Protein AF-A0A7S4ICU6-F1 (afdb_monomer)

Nearest PDB structures (foldseek):
  3tht-assembly4_D  TM=8.434E-01  e=4.973E-15  Homo sapiens
  4qkd-assembly4_C  TM=8.508E-01  e=8.481E-12  Homo sapiens
  4qkb-assembly1_A  TM=7.848E-01  e=1.695E-11  Homo sapiens
  4qkd-assembly1_A  TM=7.825E-01  e=3.587E-11  Homo sapiens
  4qkf-assembly3_C  TM=7.633E-01  e=1.703E-10  Homo sapiens

Secondary structure (DSSP, 8-state):
---------PPP--------------------TT--EESSGGG-TTEEEETT-S-HHHHHHHHHHHTSTT----B-PBPTTSSB-SSEEEEEEEEEETTTTEEEE-SSPPPTHHHHHHHHHHHTT---S--SEEEEEEE-TT--EEEE---TTTEEEEEEEEEEES-EEEEEEESS-TT-EEEEEEPTT-EEEE-HHHHHTEEEEE-S-SEEEETTEEEE---EEEEEEEEE--GGG--

pLDDT: mean 86.99, std 20.39, range [31.25, 98.75]

Solvent-accessible surface area (backbone atoms only — not comparable to full-atom values): 13649 Å² total; per-residue (Å²): 133,82,90,80,92,85,89,79,83,89,79,84,84,80,80,82,80,79,74,81,81,75,77,81,75,77,78,78,76,73,60,71,84,83,70,62,76,39,65,35,42,98,78,37,54,41,23,33,36,28,64,62,70,36,53,74,65,57,44,53,49,51,54,48,52,63,68,27,89,91,40,84,56,75,39,58,49,56,34,61,88,61,61,64,42,93,46,32,32,38,52,16,27,34,25,76,39,53,58,81,70,45,69,47,79,30,97,34,67,69,58,74,78,54,51,62,56,51,50,53,38,40,56,66,70,78,45,95,71,79,59,50,26,38,40,36,41,45,37,52,58,43,46,58,44,73,74,40,58,74,58,68,67,46,32,48,71,48,46,35,40,39,31,32,75,34,49,49,61,38,39,36,28,34,66,93,41,77,83,50,64,45,79,42,78,45,51,44,26,17,34,36,35,23,22,64,50,38,38,75,42,25,26,42,23,26,72,63,44,48,53,48,79,53,97,93,36,80,43,72,42,50,55,26,36,36,44,35,39,26,30,63,46,53,77,92,75,49,131

Organism: NCBI:txid1487602

Foldseek 3Di:
DDDDDDDDDDDDDDDDDDDDDDPPDDDPLPQPPDWDWDACPLVNHQKIKTPLLDDPVLQVVVVCVCPPPVNPQWDQAAALVGDTAPKTKHKEQWDQHNNVRAIDGDPHHDDPSCVVSQVNCVSNVNDDDAFRMKMKIKDAQLHKFDFDARPPLWFDFKKKKAKHDAKAWKWWAFQVHRVDIRIDIGGHSMMMMGGDCSRPGTTIMGHRHQWDQDPNDTHGDGMMMMMITTHTNDPVRGD

Mean predicted aligned error: 8.98 Å

Radius of gyration: 26.19 Å; Cα contacts (8 Å, |Δi|>4): 448; chains: 1; bounding box: 52×52×114 Å

Sequence (239 aa):
KLLSFWMRRGAPRQARSRKPRAKLEGQEGSLLTGFEILRDYAGIPGLVYIKNFLSKEEHDTLLSILYGKQNDLWVNEEGRFGGTLQRRNQQYGWKYSYVSQDIEKANQEMPDWIHSFVVKLKELNVLDDLPQQMIVNEYTPGQGITPHIDKVHCFGKVITGINLGSAITIDFTLLQDRKNVVEVRVEPRSVYLMTGPARYEYLHSIFPRTSDTVNHRDIKRAKRVSITLRTVVPLSERE

Structure (mmCIF, N/CA/C/O backbone):
data_AF-A0A7S4ICU6-F1
#
_entry.id   AF-A0A7S4ICU6-F1
#
loop_
_atom_site.group_PDB
_atom_site.id
_atom_site.type_symbol
_atom_site.label_atom_id
_atom_site.label_alt_id
_atom_site.label_comp_id
_atom_site.label_asym_id
_atom_site.label_entity_id
_atom_site.label_seq_id
_atom_site.pdbx_PDB_ins_code
_atom_site.Cartn_x
_atom_site.Cartn_y
_atom_site.Cartn_z
_atom_site.occupancy
_atom_site.B_iso_or_equiv
_atom_site.auth_seq_id
_atom_site.auth_comp_id
_atom_site.auth_asym_id
_atom_site.auth_atom_id
_atom_site.pdbx_PDB_model_num
ATOM 1 N N . LYS A 1 1 ? -13.428 -30.482 89.078 1.00 38.16 1 LYS A N 1
ATOM 2 C CA . LYS A 1 1 ? -13.871 -29.121 88.692 1.00 38.16 1 LYS A CA 1
ATOM 3 C C . LYS A 1 1 ? -14.713 -29.238 87.417 1.00 38.16 1 LYS A C 1
ATOM 5 O O . LYS A 1 1 ? -14.131 -29.629 86.424 1.00 38.16 1 LYS A O 1
ATOM 10 N N . LEU A 1 2 ? -16.028 -28.966 87.527 1.00 35.00 2 LEU A N 1
ATOM 11 C CA . LEU A 1 2 ? -16.982 -28.399 86.534 1.00 35.00 2 LEU A CA 1
ATOM 12 C C . LEU A 1 2 ? -17.132 -29.106 85.156 1.00 35.00 2 LEU A C 1
ATOM 14 O O . LEU A 1 2 ? -16.150 -29.257 84.446 1.00 35.00 2 LEU A O 1
ATOM 18 N N . LEU A 1 3 ? -18.303 -29.705 84.842 1.00 32.03 3 LEU A N 1
ATOM 19 C CA . LEU A 1 3 ? -19.433 -29.162 84.021 1.00 32.03 3 LEU A CA 1
ATOM 20 C C . LEU A 1 3 ? -19.000 -28.734 82.593 1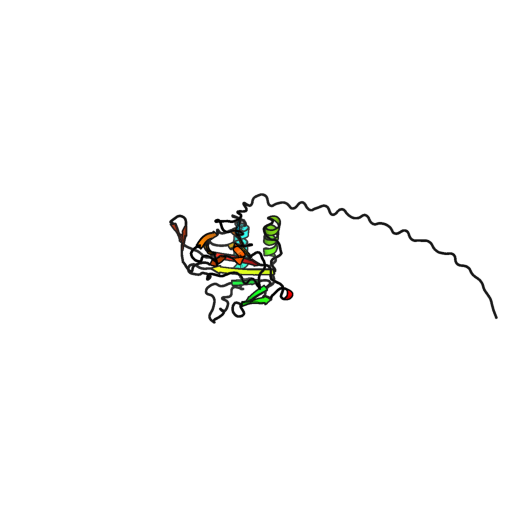.00 32.03 3 LEU A C 1
ATOM 22 O O . LEU A 1 3 ? -17.983 -28.078 82.461 1.00 32.03 3 LEU A O 1
ATOM 26 N N . SER A 1 4 ? -19.678 -28.965 81.460 1.00 33.56 4 SER A N 1
ATOM 27 C CA . SER A 1 4 ? -21.047 -29.372 81.078 1.00 33.56 4 SER A CA 1
ATOM 28 C C . SER A 1 4 ? -21.095 -29.454 79.527 1.00 33.56 4 SER A C 1
ATOM 30 O O . SER A 1 4 ? -20.405 -28.686 78.869 1.00 33.56 4 SER A O 1
ATOM 32 N N . PHE A 1 5 ? -21.791 -30.423 78.917 1.00 32.88 5 PHE A N 1
ATOM 33 C CA . PHE A 1 5 ? -23.065 -30.265 78.170 1.00 32.88 5 PHE A CA 1
ATOM 34 C C . PHE A 1 5 ? -23.068 -29.273 76.970 1.00 32.88 5 PHE A C 1
ATOM 36 O O . PHE A 1 5 ? -23.030 -28.070 77.194 1.00 32.88 5 PHE A O 1
ATOM 43 N N . TRP A 1 6 ? -23.212 -29.760 75.719 1.00 34.53 6 TRP A N 1
ATOM 44 C CA . TRP A 1 6 ? -24.322 -29.445 74.775 1.00 34.53 6 TRP A CA 1
ATOM 45 C C . TRP A 1 6 ? -24.092 -29.915 73.320 1.00 34.53 6 TR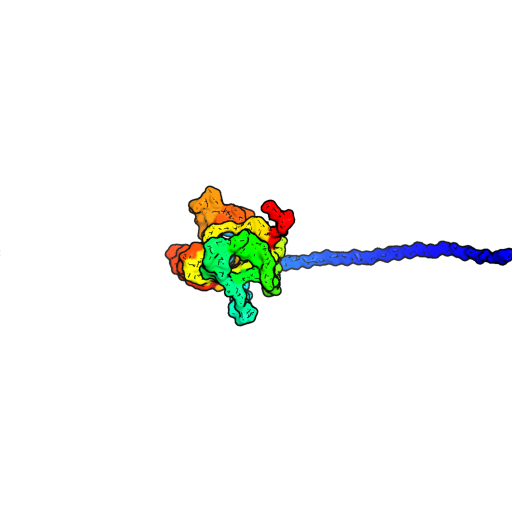P A C 1
ATOM 47 O O . TRP A 1 6 ? -23.033 -29.734 72.729 1.00 34.53 6 TRP A O 1
ATOM 57 N N . MET A 1 7 ? -25.170 -30.457 72.740 1.00 38.31 7 MET A N 1
ATOM 58 C CA . MET A 1 7 ? -25.392 -30.803 71.329 1.00 38.31 7 MET A CA 1
ATOM 59 C C . MET A 1 7 ? -25.355 -29.585 70.388 1.00 38.31 7 MET A C 1
ATOM 61 O O . MET A 1 7 ? -25.893 -28.543 70.751 1.00 38.31 7 MET A O 1
ATOM 65 N N . ARG A 1 8 ? -24.936 -29.767 69.122 1.00 39.03 8 ARG A N 1
ATOM 66 C CA . ARG A 1 8 ? -25.461 -29.041 67.933 1.00 39.03 8 ARG A CA 1
ATOM 67 C C . ARG A 1 8 ? -25.389 -29.976 66.714 1.00 39.03 8 ARG A C 1
ATOM 69 O O . ARG A 1 8 ? -24.307 -30.353 66.294 1.00 39.03 8 ARG A O 1
ATOM 76 N N . ARG A 1 9 ? -26.498 -30.604 66.303 1.00 38.16 9 ARG A N 1
ATOM 77 C CA . ARG A 1 9 ? -27.410 -30.172 65.217 1.00 38.16 9 ARG A CA 1
ATOM 78 C C . ARG A 1 9 ? -26.674 -29.664 63.969 1.00 38.16 9 ARG A C 1
ATOM 80 O O . ARG A 1 9 ? -26.193 -28.536 63.946 1.00 38.16 9 ARG A O 1
ATOM 87 N N . GLY A 1 10 ? -26.643 -30.513 62.939 1.00 35.75 10 GLY A N 1
ATOM 88 C CA . GLY A 1 10 ? -26.207 -30.172 61.588 1.00 35.75 10 GLY A CA 1
ATOM 89 C C . GLY A 1 10 ? -27.130 -29.135 60.945 1.00 35.75 10 GLY A C 1
ATOM 90 O O . GLY A 1 10 ? -28.353 -29.261 60.990 1.00 35.75 10 GLY A O 1
ATOM 91 N N . ALA A 1 11 ? -26.515 -28.100 60.379 1.00 39.41 11 ALA A N 1
ATOM 92 C CA . ALA A 1 11 ? -27.162 -27.031 59.630 1.00 39.41 11 ALA A CA 1
ATOM 93 C C . ALA A 1 11 ? -27.299 -27.401 58.130 1.00 39.41 11 ALA A C 1
ATOM 95 O O . ALA A 1 11 ? -26.594 -28.293 57.651 1.00 39.41 11 ALA A O 1
ATOM 96 N N . PRO A 1 12 ? -28.215 -26.757 57.381 1.00 39.97 12 PRO A N 1
ATOM 97 C CA . PRO A 1 12 ? -28.772 -27.284 56.137 1.00 39.97 12 PRO A CA 1
ATOM 98 C C . PRO A 1 12 ? -27.901 -27.037 54.896 1.00 39.97 12 PRO A C 1
ATOM 100 O O . PRO A 1 12 ? -27.220 -26.021 54.774 1.00 39.97 12 PRO A O 1
ATOM 103 N N . ARG A 1 13 ? -28.006 -27.956 53.924 1.00 40.81 13 ARG A N 1
ATOM 104 C CA . ARG A 1 13 ? -27.472 -27.816 52.559 1.00 40.81 13 ARG A CA 1
ATOM 105 C C . ARG A 1 13 ? -28.120 -26.612 51.863 1.00 40.81 13 ARG A C 1
ATOM 107 O O . ARG A 1 13 ? -29.314 -26.638 51.579 1.00 40.81 13 ARG A O 1
ATOM 114 N N . GLN A 1 14 ? -27.329 -25.590 51.538 1.00 40.34 14 GLN A N 1
ATOM 115 C CA . GLN A 1 14 ? -27.755 -24.522 50.634 1.00 40.34 14 GLN A CA 1
ATOM 116 C C . GLN A 1 14 ? -27.914 -25.068 49.209 1.00 40.34 14 GLN A C 1
ATOM 118 O O . GLN A 1 14 ? -26.983 -25.623 48.620 1.00 40.34 14 GLN A O 1
ATOM 123 N N . ALA A 1 15 ? -29.113 -24.893 48.657 1.00 38.84 15 ALA A N 1
ATOM 124 C CA . ALA A 1 15 ? -29.418 -25.131 47.257 1.00 38.84 15 ALA A CA 1
ATOM 125 C C . ALA A 1 15 ? -28.658 -24.118 46.383 1.00 38.84 15 ALA A C 1
ATOM 127 O O . ALA A 1 15 ? -28.826 -22.908 46.521 1.00 38.84 15 ALA A O 1
ATOM 128 N N . ARG A 1 16 ? -27.817 -24.612 45.467 1.00 38.22 16 ARG A N 1
ATOM 129 C CA . ARG A 1 16 ? -27.191 -23.789 44.424 1.00 38.22 16 ARG A CA 1
ATOM 130 C C . ARG A 1 16 ? -28.276 -23.314 43.457 1.00 38.22 16 ARG A C 1
ATOM 132 O O . ARG A 1 16 ? -28.825 -24.125 42.712 1.00 38.22 16 ARG A O 1
ATOM 139 N N . SER A 1 17 ? -28.565 -22.013 43.448 1.00 36.75 17 SER A N 1
ATOM 140 C CA . SER A 1 17 ? -29.421 -21.416 42.425 1.00 36.75 17 SER A CA 1
ATOM 141 C C . SER A 1 17 ? -28.702 -21.475 41.072 1.00 36.75 17 SER A C 1
ATOM 143 O O . SER A 1 17 ? -27.586 -20.981 40.895 1.00 36.75 17 SER A O 1
ATOM 145 N N . ARG A 1 18 ? -29.319 -22.155 40.103 1.00 40.12 18 ARG A N 1
ATOM 146 C CA . ARG A 1 18 ? -28.891 -22.116 38.704 1.00 40.12 18 ARG A CA 1
ATOM 147 C C . ARG A 1 18 ? -29.379 -20.793 38.122 1.00 40.12 18 ARG A C 1
ATOM 149 O O . ARG A 1 18 ? -30.574 -20.630 37.896 1.00 40.12 18 ARG A O 1
ATOM 156 N N . LYS A 1 19 ? -28.465 -19.844 37.904 1.00 37.94 19 LYS A N 1
ATOM 157 C CA . LYS A 1 19 ? -28.755 -18.649 37.099 1.00 37.94 19 LYS A CA 1
ATOM 158 C C . LYS A 1 19 ? -29.093 -19.081 35.661 1.00 37.94 19 LYS A C 1
ATOM 160 O O . LYS A 1 19 ? -28.436 -19.996 35.157 1.00 37.94 19 LYS A O 1
ATOM 165 N N . PRO A 1 20 ? -30.076 -18.457 34.988 1.00 32.81 20 PRO A N 1
ATOM 166 C CA . PRO A 1 20 ? -30.377 -18.774 33.600 1.00 32.81 20 PRO A CA 1
ATOM 167 C C . PRO A 1 20 ? -29.194 -18.378 32.716 1.00 32.81 20 PRO A C 1
ATOM 169 O O . PRO A 1 20 ? -28.660 -17.274 32.825 1.00 32.81 20 PRO A O 1
ATOM 172 N N . ARG A 1 21 ? -28.780 -19.297 31.843 1.00 33.19 21 ARG A N 1
ATOM 173 C CA . ARG A 1 21 ? -27.800 -19.050 30.787 1.00 33.19 21 ARG A CA 1
ATOM 174 C C . ARG A 1 21 ? -28.476 -18.140 29.760 1.00 33.19 21 ARG A C 1
ATOM 176 O O . ARG A 1 21 ? -29.378 -18.591 29.059 1.00 33.19 21 ARG A O 1
ATOM 183 N N . ALA A 1 22 ? -28.092 -16.866 29.733 1.00 34.12 22 ALA A N 1
ATOM 184 C CA . ALA A 1 22 ? -28.550 -15.929 28.717 1.00 34.12 22 ALA A CA 1
ATOM 185 C C . ALA A 1 22 ? -28.226 -16.506 27.330 1.00 34.12 22 ALA A C 1
ATOM 187 O O . ALA A 1 22 ? -27.094 -16.928 27.076 1.00 34.12 22 ALA A O 1
ATOM 188 N N . LYS A 1 23 ? -29.241 -16.581 26.464 1.00 31.25 23 LYS A N 1
ATOM 189 C CA . LYS A 1 23 ? -29.053 -16.839 25.038 1.00 31.25 23 LYS A CA 1
ATOM 190 C C . LYS A 1 23 ? -28.221 -15.681 24.489 1.00 31.25 23 LYS A C 1
ATOM 192 O O . LYS A 1 23 ? -28.654 -14.538 24.555 1.00 31.25 23 LYS A O 1
ATOM 197 N N . LEU A 1 24 ? -27.026 -15.987 23.993 1.00 33.44 24 LEU A N 1
ATOM 198 C CA . LEU A 1 24 ? -26.315 -15.109 23.074 1.00 33.44 24 LEU A CA 1
ATOM 199 C C . LEU A 1 24 ? -27.115 -15.143 21.772 1.00 33.44 24 LEU A C 1
ATOM 201 O O . LEU A 1 24 ? -27.004 -16.088 20.993 1.00 33.44 24 LEU A O 1
ATOM 205 N N . GLU A 1 25 ? -28.011 -14.174 21.618 1.00 31.30 25 GLU A N 1
ATOM 206 C CA . GLU A 1 25 ? -28.627 -13.868 20.335 1.00 31.30 25 GLU A CA 1
ATOM 207 C C . GLU A 1 25 ? -27.508 -13.426 19.393 1.00 31.30 25 GLU A C 1
ATOM 209 O O . GLU A 1 25 ? -26.731 -12.521 19.704 1.00 31.30 25 GLU A O 1
ATOM 214 N N . GLY A 1 26 ? -27.366 -14.153 18.285 1.00 31.73 26 GLY A N 1
ATOM 215 C CA . GLY A 1 26 ? -26.437 -13.796 17.229 1.00 31.73 26 GLY A CA 1
ATOM 216 C C . GLY A 1 26 ? -26.821 -12.428 16.691 1.00 31.73 26 GLY A C 1
ATOM 217 O O . GLY A 1 26 ? -27.945 -12.235 16.238 1.00 31.73 26 GLY A O 1
ATOM 218 N N . GLN A 1 27 ? -25.888 -11.482 16.750 1.00 34.12 27 GLN A N 1
ATOM 219 C CA . GLN A 1 27 ? -25.966 -10.307 15.901 1.00 34.12 27 GLN A CA 1
ATOM 220 C C . GLN A 1 27 ? -25.865 -10.810 14.461 1.00 34.12 27 GLN A C 1
ATOM 222 O O . GLN A 1 27 ? -24.814 -11.295 14.040 1.00 34.12 27 GLN A O 1
ATOM 227 N N . GLU A 1 28 ? -26.983 -10.765 13.739 1.00 36.84 28 GLU A N 1
ATOM 228 C CA . GLU A 1 28 ? -26.995 -10.900 12.290 1.00 36.84 28 GLU A CA 1
ATOM 229 C C . GLU A 1 28 ? -26.056 -9.829 11.734 1.00 36.84 28 GLU A C 1
ATOM 231 O O . GLU A 1 28 ? -26.328 -8.630 11.813 1.00 36.84 28 GLU A O 1
ATOM 236 N N . GLY A 1 29 ? -24.898 -10.268 11.238 1.00 34.81 29 GLY A N 1
ATOM 237 C CA . GLY A 1 29 ? -24.001 -9.415 10.485 1.00 34.81 29 GLY A CA 1
ATOM 238 C C . GLY A 1 29 ? -24.765 -8.915 9.271 1.00 34.81 29 GLY A C 1
ATOM 239 O O . GLY A 1 29 ? -25.085 -9.693 8.372 1.00 34.81 29 GLY A O 1
ATOM 240 N N . SER A 1 30 ? -25.083 -7.624 9.264 1.00 38.69 30 SER A N 1
ATOM 241 C CA . SER A 1 30 ? -25.525 -6.929 8.066 1.00 38.69 30 SER A CA 1
ATOM 242 C C . SER A 1 30 ? -24.399 -7.049 7.043 1.00 38.69 30 SER A C 1
ATOM 244 O O . SER A 1 30 ? -23.453 -6.265 7.065 1.00 38.69 30 SER A O 1
ATOM 246 N N . LEU A 1 31 ? -24.474 -8.046 6.158 1.00 50.44 31 LEU A N 1
ATOM 247 C CA . LEU A 1 31 ? -23.653 -8.077 4.955 1.00 50.44 31 LEU A CA 1
ATOM 248 C C . LEU A 1 31 ? -23.885 -6.739 4.262 1.00 50.44 31 LEU A C 1
ATOM 250 O O . LEU A 1 31 ? -25.023 -6.406 3.940 1.00 50.44 31 LEU A O 1
ATOM 254 N N . LEU A 1 32 ? -22.831 -5.949 4.079 1.00 59.91 32 LEU A N 1
ATOM 255 C CA . LEU A 1 32 ? -22.908 -4.705 3.325 1.00 59.91 32 LEU A CA 1
ATOM 256 C C . LEU A 1 32 ? -23.307 -5.042 1.883 1.00 59.91 32 LEU A C 1
ATOM 258 O O . LEU A 1 32 ? -22.469 -5.331 1.028 1.00 59.91 32 LEU A O 1
ATOM 262 N N . THR A 1 33 ? -24.611 -5.051 1.619 1.00 57.72 33 THR A N 1
ATOM 263 C CA . THR A 1 33 ? -25.185 -5.290 0.301 1.00 57.72 33 THR A CA 1
ATOM 264 C C . THR A 1 33 ? -24.876 -4.072 -0.562 1.00 57.72 33 THR A C 1
ATOM 266 O O . THR A 1 33 ? -25.418 -2.996 -0.319 1.00 57.72 33 THR A O 1
ATOM 269 N N . GLY A 1 34 ? -23.983 -4.205 -1.542 1.00 81.06 34 GLY A N 1
ATOM 270 C CA . GLY A 1 34 ? -23.703 -3.117 -2.489 1.00 81.06 34 GLY A CA 1
ATOM 271 C C . GLY A 1 34 ? -22.273 -3.036 -3.012 1.00 81.06 34 GLY A C 1
ATOM 272 O O . GLY A 1 34 ? -22.037 -2.318 -3.980 1.00 81.06 34 GLY A O 1
ATOM 273 N N . PHE A 1 35 ? -21.326 -3.773 -2.428 1.00 89.62 35 PHE A N 1
ATOM 274 C CA . PHE A 1 35 ? -19.961 -3.825 -2.949 1.00 89.62 35 PHE A CA 1
ATOM 275 C C . PHE A 1 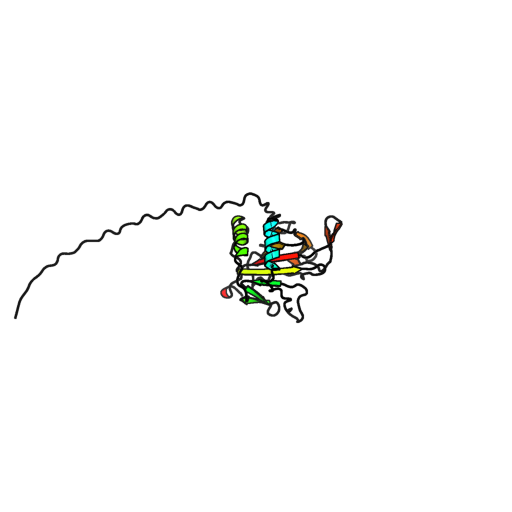35 ? -19.782 -4.970 -3.946 1.00 89.62 35 PHE A C 1
ATOM 277 O O . PHE A 1 35 ? -20.058 -6.131 -3.648 1.00 89.62 35 PHE A O 1
ATOM 284 N N . GLU A 1 36 ? -19.265 -4.640 -5.127 1.00 92.38 36 GLU A N 1
ATOM 285 C CA . GLU A 1 36 ? -18.772 -5.623 -6.087 1.00 92.38 36 GLU A CA 1
ATOM 286 C C . GLU A 1 36 ? -17.358 -6.057 -5.667 1.00 92.38 36 GLU A C 1
ATOM 288 O O . GLU A 1 36 ? -16.410 -5.270 -5.741 1.00 92.38 36 GLU A O 1
ATOM 293 N N . ILE A 1 37 ? -17.224 -7.303 -5.203 1.00 95.81 37 ILE A N 1
ATOM 294 C CA . ILE A 1 37 ? -15.939 -7.891 -4.804 1.00 95.81 37 ILE A CA 1
ATOM 295 C C . ILE A 1 37 ? -15.379 -8.695 -5.976 1.00 95.81 37 ILE A C 1
ATOM 297 O O . ILE A 1 37 ? -15.844 -9.797 -6.269 1.00 95.81 37 ILE A O 1
ATOM 301 N N . LEU A 1 38 ? -14.351 -8.158 -6.628 1.00 97.25 38 LEU A N 1
ATOM 302 C CA . LEU A 1 38 ? -13.668 -8.810 -7.740 1.00 97.25 38 LEU A CA 1
ATOM 303 C C . LEU A 1 38 ? -12.512 -9.650 -7.191 1.00 97.25 38 LEU A C 1
ATOM 305 O O . LEU A 1 38 ? -11.507 -9.104 -6.737 1.00 97.25 38 LEU A O 1
ATOM 309 N N . ARG A 1 39 ? -12.668 -10.975 -7.195 1.00 97.25 39 ARG A N 1
ATOM 310 C CA . ARG A 1 39 ? -11.627 -11.932 -6.784 1.00 97.25 39 ARG A CA 1
ATOM 311 C C . ARG A 1 39 ? -10.743 -12.307 -7.969 1.00 97.25 39 ARG A C 1
ATOM 313 O O . ARG A 1 39 ? -11.191 -12.226 -9.109 1.00 97.25 39 ARG A O 1
ATOM 320 N N . ASP A 1 40 ? -9.505 -12.688 -7.671 1.00 97.94 40 ASP A N 1
ATOM 321 C CA . ASP A 1 40 ? -8.451 -12.980 -8.650 1.00 97.94 40 ASP A CA 1
ATOM 322 C C . ASP A 1 40 ? -8.373 -11.910 -9.751 1.00 97.94 40 ASP A C 1
ATOM 324 O O . ASP A 1 40 ? -8.327 -12.181 -10.955 1.00 97.94 40 ASP A O 1
ATOM 328 N N . TYR A 1 41 ? -8.450 -10.650 -9.313 1.00 98.19 41 TYR A N 1
ATOM 329 C CA . TYR A 1 41 ? -8.604 -9.500 -10.187 1.00 98.19 41 TYR A CA 1
ATOM 330 C C . TYR A 1 41 ? -7.435 -9.404 -11.171 1.00 98.19 41 TYR A C 1
ATOM 332 O O . TYR A 1 41 ? -6.284 -9.655 -10.818 1.00 98.19 41 TYR A O 1
ATOM 340 N N . ALA A 1 42 ? -7.743 -9.054 -12.423 1.00 96.94 42 ALA A N 1
ATOM 341 C CA . ALA A 1 42 ? -6.792 -9.051 -13.538 1.00 96.94 42 ALA A CA 1
ATOM 342 C C . ALA A 1 42 ? -6.088 -10.407 -13.785 1.00 96.94 42 ALA A C 1
ATOM 344 O O . ALA A 1 42 ? -5.031 -10.447 -14.409 1.00 96.94 42 ALA A O 1
ATOM 345 N N . GLY A 1 43 ? -6.672 -11.518 -13.315 1.00 97.75 43 GLY A N 1
ATOM 346 C CA . GLY A 1 43 ? -6.104 -12.858 -13.465 1.00 97.75 43 GLY A CA 1
ATOM 347 C C . GLY A 1 43 ? -4.957 -13.162 -12.501 1.00 97.75 43 GLY A C 1
ATOM 348 O O . GLY A 1 43 ? -4.228 -14.123 -12.729 1.00 97.75 43 GLY A O 1
ATOM 349 N N . ILE A 1 44 ? -4.775 -12.360 -11.446 1.00 98.56 44 ILE A N 1
ATOM 350 C CA . ILE A 1 44 ? -3.741 -12.563 -10.426 1.00 98.56 44 ILE A CA 1
ATOM 351 C C . ILE A 1 44 ? -4.362 -13.323 -9.244 1.00 98.56 44 ILE A C 1
ATOM 353 O O . ILE A 1 44 ? -5.170 -12.736 -8.517 1.00 98.56 44 ILE A O 1
ATOM 357 N N . PRO A 1 45 ? -3.989 -14.593 -8.994 1.00 98.50 45 PRO A N 1
ATOM 358 C CA . PRO A 1 45 ? -4.573 -15.367 -7.905 1.00 98.50 45 PRO A CA 1
ATOM 359 C C . PRO A 1 45 ? -4.332 -14.728 -6.532 1.00 98.50 45 PRO A C 1
ATOM 361 O O . PRO A 1 45 ? -3.206 -14.365 -6.184 1.00 98.50 45 PRO A O 1
ATOM 364 N N . GLY A 1 46 ? -5.393 -14.600 -5.737 1.00 98.12 46 GLY A N 1
ATOM 365 C CA . GLY A 1 46 ? -5.352 -13.997 -4.404 1.00 98.12 46 GLY A CA 1
ATOM 366 C C . GLY A 1 46 ? -5.345 -12.463 -4.383 1.00 98.12 46 GLY A C 1
ATOM 367 O O . GLY A 1 46 ? -5.297 -11.880 -3.294 1.00 98.12 46 GLY A O 1
ATOM 368 N N . LEU A 1 47 ? -5.426 -11.796 -5.544 1.00 98.75 47 LEU A N 1
ATOM 369 C CA . LEU A 1 47 ? -5.669 -10.355 -5.621 1.00 98.75 47 LEU A CA 1
ATOM 370 C C . LEU A 1 47 ? -7.176 -10.084 -5.593 1.00 98.75 47 LEU A C 1
ATOM 372 O O . LEU A 1 47 ? -7.910 -10.474 -6.498 1.00 98.75 47 LEU A O 1
ATOM 376 N N . VAL A 1 48 ? -7.641 -9.378 -4.569 1.00 98.50 48 VAL A N 1
ATOM 377 C CA . VAL A 1 48 ? -9.032 -8.917 -4.469 1.00 98.50 48 VAL A CA 1
ATOM 378 C C . VAL A 1 48 ? -9.085 -7.424 -4.751 1.00 98.50 48 VAL A C 1
ATOM 380 O O . VAL A 1 48 ? -8.238 -6.672 -4.271 1.00 98.50 48 VAL A O 1
ATOM 383 N N . TYR A 1 49 ? -10.092 -6.980 -5.498 1.00 98.62 49 TYR A N 1
ATOM 384 C CA . TYR A 1 49 ? -10.328 -5.573 -5.795 1.00 98.62 49 TYR A CA 1
ATOM 385 C C . TYR A 1 49 ? -11.789 -5.196 -5.559 1.00 98.62 49 TYR A C 1
ATOM 387 O O . TYR A 1 49 ? -12.701 -5.891 -6.001 1.00 98.62 49 TYR A O 1
ATOM 395 N N . ILE A 1 50 ? -12.014 -4.077 -4.871 1.00 98.00 50 ILE A N 1
ATOM 396 C CA . ILE A 1 50 ? -13.350 -3.545 -4.592 1.00 98.00 50 ILE A CA 1
ATOM 397 C C . ILE A 1 50 ? -13.388 -2.091 -5.054 1.00 98.00 50 ILE A C 1
ATOM 399 O O . ILE A 1 50 ? -12.681 -1.219 -4.532 1.00 98.00 50 ILE A O 1
ATOM 403 N N . LYS A 1 51 ? -14.226 -1.827 -6.056 1.00 97.31 51 LYS A N 1
ATOM 404 C CA . LYS A 1 51 ? -14.453 -0.481 -6.594 1.00 97.31 51 LYS A CA 1
ATOM 405 C C . LYS A 1 51 ? -15.333 0.322 -5.643 1.00 97.31 51 LYS A C 1
ATOM 407 O O . LYS A 1 51 ? -16.220 -0.236 -5.008 1.00 97.31 51 LYS A O 1
ATOM 412 N N . ASN A 1 52 ? -15.126 1.640 -5.603 1.00 96.12 52 ASN A N 1
ATOM 413 C CA . ASN A 1 52 ? -15.956 2.574 -4.829 1.00 96.12 52 ASN A CA 1
ATOM 414 C C . ASN A 1 52 ? -16.178 2.139 -3.364 1.00 96.12 52 ASN A C 1
ATOM 416 O O . ASN A 1 52 ? -17.248 2.366 -2.812 1.00 96.12 52 ASN A O 1
ATOM 420 N N . PHE A 1 53 ? -15.168 1.512 -2.750 1.00 97.31 53 PHE A N 1
ATOM 421 C CA . PHE A 1 53 ? -15.150 1.127 -1.337 1.00 97.31 53 PHE A CA 1
ATOM 422 C C . PHE A 1 53 ? -15.438 2.312 -0.405 1.00 97.31 53 PHE A C 1
ATOM 424 O O . PHE A 1 53 ? -16.118 2.166 0.614 1.00 97.31 53 PHE A O 1
ATOM 431 N N . LEU A 1 54 ? -14.926 3.485 -0.783 1.00 97.38 54 LEU A N 1
ATOM 432 C CA . LEU A 1 54 ? -15.205 4.748 -0.119 1.00 97.38 54 LEU A CA 1
ATOM 433 C C . LEU A 1 54 ? -16.288 5.533 -0.862 1.00 97.38 54 LEU A C 1
ATOM 435 O O . LEU A 1 54 ? -16.263 5.654 -2.095 1.00 97.38 54 LEU A O 1
ATOM 439 N N . SER A 1 55 ? -17.172 6.173 -0.101 1.00 96.62 55 SER A N 1
ATOM 440 C CA . SER A 1 55 ? -17.955 7.294 -0.616 1.00 96.62 55 SER A CA 1
ATOM 441 C C . SER A 1 55 ? -17.025 8.457 -0.996 1.00 96.62 55 SER A C 1
ATOM 443 O O . SER A 1 55 ? -15.836 8.489 -0.653 1.00 96.62 55 SER A O 1
ATOM 445 N N . LYS A 1 56 ? -17.547 9.436 -1.744 1.00 97.56 56 LYS A N 1
ATOM 446 C CA . LYS A 1 56 ? -16.768 10.641 -2.064 1.00 97.56 56 LYS A CA 1
ATOM 447 C C . LYS A 1 56 ? -16.436 11.429 -0.786 1.00 97.56 56 LYS A C 1
ATOM 449 O O . LYS A 1 56 ? -15.322 11.916 -0.633 1.00 97.56 56 LYS A O 1
ATOM 454 N N . GLU A 1 57 ? -17.385 11.506 0.134 1.00 97.94 57 GLU A N 1
ATOM 455 C CA . GLU A 1 57 ? -17.285 12.216 1.408 1.00 97.94 57 GLU A CA 1
ATOM 456 C C . GLU A 1 57 ? -16.273 11.543 2.340 1.00 97.94 57 GLU A C 1
ATOM 458 O O . GLU A 1 57 ? -15.428 12.231 2.910 1.00 97.94 57 GLU A O 1
ATOM 463 N N . GLU A 1 58 ? -16.302 10.208 2.453 1.00 97.62 58 GLU A N 1
ATOM 464 C CA . GLU A 1 58 ? -15.302 9.439 3.210 1.00 97.62 58 GLU A CA 1
ATOM 465 C C . GLU A 1 58 ? -13.892 9.702 2.658 1.00 97.62 58 GLU A C 1
ATOM 467 O O . GLU A 1 58 ? -12.971 10.025 3.406 1.00 97.62 58 GLU A O 1
ATOM 472 N N . HIS A 1 59 ? -13.734 9.635 1.334 1.00 98.19 59 HIS A N 1
ATOM 473 C CA . HIS A 1 59 ? -12.467 9.901 0.655 1.00 98.19 59 HIS A CA 1
ATOM 474 C C . HIS A 1 59 ? -11.923 11.311 0.922 1.00 98.19 59 HIS A C 1
ATOM 476 O O . HIS A 1 59 ? -10.753 11.467 1.283 1.00 98.19 59 HIS A O 1
ATOM 482 N N . ASP A 1 60 ? -12.761 12.336 0.767 1.00 97.81 60 ASP A N 1
ATOM 483 C CA . ASP A 1 60 ? -12.347 13.731 0.944 1.00 97.81 60 ASP A CA 1
ATOM 484 C C . ASP A 1 60 ? -12.068 14.049 2.420 1.00 97.81 60 ASP A C 1
ATOM 486 O O . ASP A 1 60 ? -11.142 14.804 2.737 1.00 97.81 60 ASP A O 1
ATOM 490 N N . THR A 1 61 ? -12.808 13.414 3.334 1.00 97.25 61 THR A N 1
ATOM 491 C CA . THR A 1 61 ? -12.576 13.512 4.781 1.00 97.25 61 THR A CA 1
ATOM 492 C C . THR A 1 61 ? -11.227 12.908 5.156 1.00 97.25 61 THR A C 1
ATOM 494 O O . THR A 1 61 ? -10.455 13.545 5.869 1.00 97.25 61 THR A O 1
ATOM 497 N N . LEU A 1 62 ? -10.889 11.726 4.627 1.00 97.25 62 LEU A N 1
ATOM 498 C CA . LEU A 1 62 ? -9.594 11.090 4.886 1.00 97.25 62 LEU A CA 1
ATOM 499 C C . LEU A 1 62 ? -8.429 11.941 4.384 1.00 97.25 62 LEU A C 1
ATOM 501 O O . LEU A 1 62 ? -7.462 12.144 5.114 1.00 97.25 62 LEU A O 1
ATOM 505 N N . LEU A 1 63 ? -8.528 12.493 3.171 1.00 97.50 63 LEU A N 1
ATOM 506 C CA . LEU A 1 63 ? -7.517 13.427 2.670 1.00 97.50 63 LEU A CA 1
ATOM 507 C C . LEU A 1 63 ? -7.397 14.662 3.573 1.00 97.50 63 LEU A C 1
ATOM 509 O O . LEU A 1 63 ? -6.284 15.081 3.889 1.00 97.50 63 LEU A O 1
ATOM 513 N N . SER A 1 64 ? -8.521 15.212 4.034 1.00 96.69 64 SER A N 1
ATOM 514 C CA . SER A 1 64 ? -8.530 16.373 4.933 1.00 96.69 64 SER A CA 1
ATOM 515 C C . SER A 1 64 ? -7.897 16.068 6.293 1.00 96.69 64 SER A C 1
ATOM 517 O O . SER A 1 64 ? -7.183 16.910 6.828 1.00 96.69 64 SER A O 1
ATOM 519 N N . ILE A 1 65 ? -8.103 14.865 6.838 1.00 95.50 65 ILE A N 1
ATOM 520 C CA . ILE A 1 65 ? -7.446 14.406 8.071 1.00 95.50 65 ILE A CA 1
ATOM 521 C C . ILE A 1 65 ? -5.935 14.274 7.845 1.00 95.50 65 ILE A C 1
ATOM 523 O O . ILE A 1 65 ? -5.146 14.809 8.622 1.00 95.50 65 ILE A O 1
ATOM 527 N N . LEU A 1 66 ? -5.526 13.609 6.761 1.00 96.25 66 LEU A N 1
ATOM 528 C CA . LEU A 1 66 ? -4.118 13.318 6.479 1.00 96.25 66 LEU A CA 1
ATOM 529 C C . LEU A 1 66 ? -3.281 14.574 6.196 1.00 96.25 66 LEU A C 1
ATOM 531 O O . LEU A 1 66 ? -2.094 14.597 6.526 1.00 96.25 66 LEU A O 1
ATOM 535 N N . TYR A 1 67 ? -3.888 15.605 5.602 1.00 95.69 67 TYR A N 1
ATOM 536 C CA . TYR A 1 67 ? -3.251 16.896 5.308 1.00 95.69 67 TYR A CA 1
ATOM 537 C C . TYR A 1 67 ? -3.628 18.020 6.277 1.00 95.69 67 TYR A C 1
ATOM 539 O O . TYR A 1 67 ? -3.208 19.163 6.078 1.00 95.69 67 TYR A O 1
ATOM 547 N N . GLY A 1 68 ? -4.427 17.727 7.302 1.00 92.19 68 GLY A N 1
ATOM 548 C CA . GLY A 1 68 ? -4.817 18.706 8.307 1.00 92.19 68 GLY A CA 1
ATOM 549 C C . GLY A 1 68 ? -3.595 19.253 9.043 1.00 92.19 68 GLY A C 1
ATOM 550 O O . GLY A 1 68 ? -2.623 18.537 9.269 1.00 92.19 68 GLY A O 1
ATOM 551 N N . LYS A 1 69 ? -3.646 20.524 9.457 1.00 80.12 69 LYS A N 1
ATOM 552 C CA . LYS A 1 69 ? -2.538 21.189 10.173 1.00 80.12 69 LYS A CA 1
ATOM 553 C C . LYS A 1 69 ? -2.139 20.473 11.468 1.00 80.12 69 LYS A C 1
ATOM 555 O O . LYS A 1 69 ? -1.003 20.576 11.904 1.00 80.12 69 LYS A O 1
ATOM 560 N N . GLN A 1 70 ? -3.078 19.755 12.072 1.00 79.88 70 GLN A N 1
ATOM 561 C CA . GLN A 1 70 ? -2.883 18.938 13.264 1.00 79.88 70 GLN A CA 1
ATOM 562 C C . GLN A 1 70 ? -2.183 17.593 12.991 1.00 79.88 70 GLN A C 1
ATOM 564 O O . GLN A 1 70 ? -1.876 16.879 13.939 1.00 79.88 70 GLN A O 1
ATOM 569 N N . ASN A 1 71 ? -1.948 17.236 11.723 1.00 82.94 71 ASN A N 1
ATOM 570 C CA . ASN A 1 71 ? -1.348 15.972 11.292 1.00 82.94 71 ASN A CA 1
ATOM 571 C C . ASN A 1 71 ? -0.114 16.207 10.399 1.00 82.94 71 ASN A C 1
ATOM 573 O O . ASN A 1 71 ? -0.007 15.665 9.296 1.00 82.94 71 ASN A O 1
ATOM 577 N N . ASP A 1 72 ? 0.833 17.025 10.868 1.00 85.88 72 ASP A N 1
ATOM 578 C CA . ASP A 1 72 ? 2.111 17.249 10.178 1.00 85.88 72 ASP A CA 1
ATOM 579 C C . ASP A 1 72 ? 3.114 16.118 10.460 1.00 85.88 72 ASP A C 1
ATOM 581 O O . ASP A 1 72 ? 4.137 16.287 11.119 1.00 85.88 72 ASP A O 1
ATOM 585 N N . LEU A 1 73 ? 2.756 14.911 10.016 1.00 93.50 73 LEU A N 1
ATOM 586 C CA . LEU A 1 73 ? 3.516 13.679 10.258 1.00 93.50 73 LEU A CA 1
ATOM 587 C C . LEU A 1 73 ? 4.227 13.152 9.010 1.00 93.50 73 LEU A C 1
ATOM 589 O O . LEU A 1 73 ? 4.719 12.026 9.006 1.00 93.50 73 LEU A O 1
ATOM 593 N N . TRP A 1 74 ? 4.223 13.916 7.919 1.00 95.56 74 TRP A N 1
ATOM 594 C CA . TRP A 1 74 ? 4.793 13.470 6.654 1.00 95.56 74 TRP A CA 1
ATOM 595 C C . TRP A 1 74 ? 6.321 13.485 6.699 1.00 95.56 74 TRP A C 1
ATOM 597 O O . TRP A 1 74 ? 6.927 14.548 6.803 1.00 95.56 74 TRP A O 1
ATOM 607 N N . VAL A 1 75 ? 6.938 12.318 6.519 1.00 94.06 75 VAL A N 1
ATOM 608 C CA . VAL A 1 75 ? 8.397 12.161 6.562 1.00 94.06 75 VAL A CA 1
ATOM 609 C C . VAL A 1 75 ? 8.915 11.510 5.281 1.00 94.06 75 VAL A C 1
ATOM 611 O O . VAL A 1 75 ? 8.342 10.542 4.775 1.00 94.06 75 VAL A O 1
ATOM 614 N N . ASN A 1 76 ? 10.023 12.029 4.751 1.00 92.88 76 ASN A N 1
ATOM 615 C CA . ASN A 1 76 ? 10.844 11.336 3.760 1.00 92.88 76 ASN A CA 1
ATOM 616 C C . ASN A 1 76 ? 11.845 10.441 4.500 1.00 92.88 76 ASN A C 1
ATOM 618 O O . ASN A 1 76 ? 12.889 10.911 4.941 1.00 92.88 76 ASN A O 1
ATOM 622 N N . GLU A 1 77 ? 11.494 9.167 4.666 1.00 90.94 77 GLU A N 1
ATOM 623 C CA . GLU A 1 77 ? 12.301 8.195 5.416 1.00 90.94 77 GLU A CA 1
ATOM 624 C C . GLU A 1 77 ? 13.693 7.991 4.806 1.00 90.94 77 GLU A C 1
ATOM 626 O O . GLU A 1 77 ? 13.877 8.105 3.591 1.00 90.94 77 GLU A O 1
ATOM 631 N N . GLU A 1 78 ? 14.662 7.630 5.642 1.00 89.19 78 GLU A N 1
ATOM 632 C CA . GLU A 1 78 ? 16.000 7.249 5.194 1.00 89.19 78 GLU A CA 1
ATOM 633 C C . GLU A 1 78 ? 15.991 5.856 4.545 1.00 89.19 78 GLU A C 1
ATOM 635 O O . GLU A 1 78 ? 15.371 4.915 5.039 1.00 89.19 78 GLU A O 1
ATOM 640 N N . GLY A 1 79 ? 16.671 5.711 3.410 1.00 83.44 79 GLY A N 1
ATOM 641 C CA . GLY A 1 79 ? 16.819 4.447 2.700 1.00 83.44 79 GLY A CA 1
ATOM 642 C C . GLY A 1 79 ? 17.917 3.555 3.285 1.00 83.44 79 GLY A C 1
ATOM 643 O O . GLY A 1 79 ? 18.866 4.020 3.905 1.00 83.44 79 GLY A O 1
ATOM 644 N N . ARG A 1 80 ? 17.841 2.248 3.000 1.00 84.25 80 ARG A N 1
ATOM 645 C CA . ARG A 1 80 ? 18.812 1.237 3.468 1.00 84.25 80 ARG A CA 1
ATOM 646 C C . ARG A 1 80 ? 20.280 1.590 3.205 1.00 84.25 80 ARG A C 1
ATOM 648 O O . ARG A 1 80 ? 21.140 1.249 4.007 1.00 84.25 80 ARG A O 1
ATOM 655 N N . PHE A 1 81 ? 20.564 2.205 2.061 1.00 81.50 81 PHE A N 1
ATOM 656 C CA . PHE A 1 81 ? 21.922 2.514 1.606 1.00 81.50 81 PHE A CA 1
ATOM 657 C C . PHE A 1 81 ? 22.263 4.006 1.757 1.00 81.50 81 PHE A C 1
ATOM 659 O O . PHE A 1 81 ? 23.124 4.515 1.043 1.00 81.50 81 PHE A O 1
ATOM 666 N N . GLY A 1 82 ? 21.572 4.703 2.665 1.00 73.50 82 GLY A N 1
ATOM 667 C CA . GLY A 1 82 ? 21.642 6.153 2.813 1.00 73.50 82 GLY A CA 1
ATOM 668 C C . GLY A 1 82 ? 20.766 6.903 1.803 1.00 73.50 82 GLY A C 1
ATOM 669 O O . GLY A 1 82 ? 20.244 6.335 0.839 1.00 73.50 82 GLY A O 1
ATOM 670 N N . GLY A 1 83 ? 20.594 8.204 2.048 1.00 81.25 83 GLY A N 1
ATOM 671 C CA . GLY A 1 83 ? 19.701 9.076 1.279 1.00 81.25 83 GLY A CA 1
ATOM 672 C C . GLY A 1 83 ? 18.231 8.943 1.689 1.00 81.25 83 GLY A C 1
ATOM 673 O O . GLY A 1 83 ? 17.858 8.047 2.439 1.00 81.25 83 GLY A O 1
ATOM 674 N N . THR A 1 84 ? 17.379 9.846 1.209 1.00 81.62 84 THR A N 1
ATOM 675 C CA . THR A 1 84 ? 15.948 9.853 1.540 1.00 81.62 84 THR A CA 1
ATOM 676 C C . THR A 1 84 ? 15.106 9.225 0.437 1.00 81.62 84 THR A C 1
ATOM 678 O O . THR A 1 84 ? 15.393 9.339 -0.760 1.00 81.62 84 THR A O 1
ATOM 681 N N . LEU A 1 85 ? 14.026 8.555 0.833 1.00 85.06 85 LEU A N 1
ATOM 682 C CA . LEU A 1 85 ? 13.006 8.113 -0.105 1.00 85.06 85 LEU A CA 1
ATOM 683 C C . LEU A 1 85 ? 12.400 9.331 -0.809 1.00 85.06 85 LEU A C 1
ATOM 685 O O . LEU A 1 85 ? 12.050 10.326 -0.178 1.00 85.06 85 LEU A O 1
ATOM 689 N N . GLN A 1 86 ? 12.217 9.220 -2.125 1.00 87.81 86 GLN A N 1
ATOM 690 C CA . GLN A 1 86 ? 11.590 10.273 -2.932 1.00 87.81 86 GLN A CA 1
ATOM 691 C C . GLN A 1 86 ? 10.151 10.550 -2.477 1.00 87.81 86 GLN A C 1
ATOM 693 O O . GLN A 1 86 ? 9.720 11.696 -2.372 1.00 87.81 86 GLN A O 1
ATOM 698 N N . ARG A 1 87 ? 9.414 9.480 -2.170 1.00 92.38 87 ARG A N 1
ATOM 699 C CA . ARG A 1 87 ? 8.077 9.557 -1.582 1.00 92.38 87 ARG A CA 1
ATOM 700 C C . ARG A 1 87 ? 8.167 9.821 -0.083 1.00 92.38 87 ARG A C 1
ATOM 702 O O . ARG A 1 87 ? 9.078 9.324 0.581 1.00 92.38 87 ARG A O 1
ATOM 709 N N . ARG A 1 88 ? 7.162 10.507 0.448 1.00 95.75 88 ARG A N 1
ATOM 710 C CA . ARG A 1 88 ? 6.978 10.691 1.890 1.00 95.75 88 ARG A CA 1
ATOM 711 C C . ARG A 1 88 ? 5.869 9.792 2.418 1.00 95.75 88 ARG A C 1
ATOM 713 O O . ARG A 1 88 ? 4.970 9.399 1.666 1.00 95.75 88 ARG A O 1
ATOM 720 N N . ASN A 1 89 ? 5.938 9.454 3.699 1.00 97.06 89 ASN A N 1
ATOM 721 C CA . ASN A 1 89 ? 4.946 8.609 4.345 1.00 97.06 89 ASN A CA 1
ATOM 722 C C . ASN A 1 89 ? 4.611 9.053 5.777 1.00 97.06 89 ASN A C 1
ATOM 724 O O . ASN A 1 89 ? 5.268 9.928 6.335 1.00 97.06 89 ASN A O 1
ATOM 728 N N . GLN A 1 90 ? 3.546 8.464 6.318 1.00 97.38 90 GLN A N 1
ATOM 729 C CA . GLN A 1 90 ? 3.159 8.495 7.730 1.00 97.38 90 GLN A CA 1
ATOM 730 C C . GLN A 1 90 ? 3.012 7.042 8.198 1.00 97.38 90 GLN A C 1
ATOM 732 O O . GLN A 1 90 ? 2.488 6.218 7.443 1.00 97.38 90 GLN A O 1
ATOM 737 N N . GLN A 1 91 ? 3.442 6.710 9.416 1.00 97.62 91 GLN A N 1
ATOM 738 C CA . GLN A 1 91 ? 3.366 5.346 9.960 1.00 97.62 91 GLN A CA 1
ATOM 739 C C . GLN A 1 91 ? 2.675 5.343 11.331 1.00 97.62 91 GLN A C 1
ATOM 741 O O . GLN A 1 91 ? 2.978 6.188 12.171 1.00 97.62 91 GLN A O 1
ATOM 746 N N . TYR A 1 92 ? 1.770 4.387 11.551 1.00 97.81 92 TYR A N 1
ATOM 747 C CA . TYR A 1 92 ? 0.938 4.267 12.751 1.00 97.81 92 TYR A CA 1
ATOM 748 C C . TYR A 1 92 ? 0.877 2.814 13.249 1.00 97.81 92 TYR A C 1
ATOM 750 O O . TYR A 1 92 ? 0.902 1.870 12.450 1.00 97.81 92 TYR A O 1
ATOM 758 N N . GLY A 1 93 ? 0.760 2.645 14.567 1.00 97.38 93 GLY A N 1
ATOM 759 C CA . GLY A 1 93 ? 0.842 1.374 15.282 1.00 97.38 93 GLY A CA 1
ATOM 760 C C . GLY A 1 93 ? 2.279 0.855 15.311 1.00 97.38 93 GLY A C 1
ATOM 761 O O . GLY A 1 93 ? 3.089 1.243 16.153 1.00 97.38 93 GLY A O 1
ATOM 762 N N . TRP A 1 94 ? 2.627 0.003 14.352 1.00 96.81 94 TRP A N 1
ATOM 763 C CA . TRP A 1 94 ? 4.022 -0.357 14.083 1.00 96.81 94 TRP A CA 1
ATOM 764 C C . TRP A 1 94 ? 4.599 0.511 12.960 1.00 96.81 94 TRP A C 1
ATOM 766 O O . TRP A 1 94 ? 3.884 0.947 12.062 1.00 96.81 94 TRP A O 1
ATOM 776 N N . LYS A 1 95 ? 5.905 0.762 12.973 1.00 95.31 95 LYS A N 1
ATOM 777 C CA . LYS A 1 95 ? 6.613 1.373 11.842 1.00 95.31 95 LYS A CA 1
ATOM 778 C C . LYS A 1 95 ? 7.583 0.376 11.240 1.00 95.31 95 LYS A C 1
ATOM 780 O O . LYS A 1 95 ? 8.163 -0.439 11.948 1.00 95.31 95 LYS A O 1
ATOM 785 N N . TYR A 1 96 ? 7.749 0.455 9.930 1.00 95.62 96 TYR A N 1
ATOM 786 C CA . TYR A 1 96 ? 8.783 -0.246 9.192 1.00 95.62 96 TYR A CA 1
ATOM 787 C C . TYR A 1 96 ? 10.000 0.661 9.044 1.00 95.62 96 TYR A C 1
ATOM 789 O O . TYR A 1 96 ? 9.903 1.745 8.461 1.00 95.62 96 TYR A O 1
ATOM 797 N N . SER A 1 97 ? 11.142 0.200 9.542 1.00 94.06 97 SER A N 1
ATOM 798 C CA . SER A 1 97 ? 12.430 0.843 9.330 1.00 94.06 97 SER A CA 1
ATOM 799 C C . SER A 1 97 ? 13.032 0.352 8.020 1.00 94.06 97 SER A C 1
ATOM 801 O O . SER A 1 97 ? 13.322 -0.830 7.826 1.00 94.06 97 SER A O 1
ATOM 803 N N . TYR A 1 98 ? 13.246 1.280 7.094 1.00 91.19 98 TYR A N 1
ATOM 804 C CA . TYR A 1 98 ? 13.865 0.984 5.803 1.00 91.19 98 TYR A CA 1
ATOM 805 C C . TYR A 1 98 ? 15.364 0.685 5.929 1.00 91.19 98 TYR A C 1
ATOM 807 O O . TYR A 1 98 ? 15.910 -0.006 5.067 1.00 91.19 98 TYR A O 1
ATOM 815 N N . VAL A 1 99 ? 15.998 1.163 7.006 1.00 90.62 99 VAL A N 1
ATOM 816 C CA . VAL A 1 99 ? 17.411 0.931 7.319 1.00 90.62 99 VAL A CA 1
ATOM 817 C C . VAL A 1 99 ? 17.622 -0.486 7.847 1.00 90.62 99 VAL A C 1
ATOM 819 O O . VAL A 1 99 ? 18.364 -1.254 7.236 1.00 90.62 99 VAL A O 1
ATOM 822 N N . SER A 1 100 ? 16.927 -0.870 8.926 1.00 92.56 100 SER A N 1
ATOM 823 C CA . SER A 1 100 ? 17.051 -2.224 9.494 1.00 92.56 100 SER A CA 1
ATOM 824 C C . SER A 1 100 ? 16.296 -3.285 8.692 1.00 92.56 100 SER A C 1
ATOM 826 O O . SER A 1 100 ? 16.579 -4.471 8.824 1.00 92.56 100 SER A O 1
ATOM 828 N N . GLN A 1 101 ? 15.359 -2.866 7.836 1.00 93.06 101 GLN A N 1
ATOM 829 C CA . GLN A 1 101 ? 14.421 -3.741 7.131 1.00 93.06 101 GLN A CA 1
ATOM 830 C C . GLN A 1 101 ? 13.563 -4.602 8.064 1.00 93.06 101 GLN A C 1
ATOM 832 O O . GLN A 1 101 ? 13.175 -5.720 7.707 1.00 93.06 101 GLN A O 1
ATOM 837 N N . ASP A 1 102 ? 13.247 -4.055 9.233 1.00 94.44 102 ASP A N 1
ATOM 838 C CA . ASP A 1 102 ? 12.381 -4.666 10.231 1.00 94.44 102 ASP A CA 1
ATOM 839 C C . ASP A 1 102 ? 11.376 -3.640 10.771 1.00 94.44 102 ASP A C 1
ATOM 841 O O . ASP A 1 102 ? 11.367 -2.473 10.371 1.00 94.44 102 ASP A O 1
ATOM 845 N N . ILE A 1 103 ? 10.497 -4.081 11.660 1.00 94.94 103 ILE A N 1
ATOM 846 C CA . ILE A 1 103 ? 9.509 -3.253 12.323 1.00 94.94 103 ILE A CA 1
ATOM 847 C C . ILE A 1 103 ? 9.890 -2.952 13.767 1.00 94.94 103 ILE A C 1
ATOM 849 O O . ILE A 1 103 ? 10.548 -3.723 14.459 1.00 94.94 103 ILE A O 1
ATOM 853 N N . GLU A 1 104 ? 9.379 -1.832 14.238 1.00 94.31 104 GLU A N 1
ATOM 854 C CA . GLU A 1 104 ? 9.497 -1.352 15.607 1.00 94.31 104 GLU A CA 1
ATOM 855 C C . GLU A 1 104 ? 8.215 -0.581 15.953 1.00 94.31 104 GLU A C 1
ATOM 857 O O . GLU A 1 104 ? 7.361 -0.354 15.089 1.00 94.31 104 GLU A O 1
ATOM 862 N N . LYS A 1 105 ? 8.029 -0.192 17.216 1.00 94.00 105 LYS A N 1
ATOM 863 C CA . LYS A 1 105 ? 6.848 0.599 17.584 1.00 94.00 105 LYS A CA 1
ATOM 864 C C . LYS A 1 105 ? 6.896 1.959 16.889 1.00 94.00 105 LYS A C 1
ATOM 866 O O . LYS A 1 105 ? 7.931 2.630 16.902 1.00 94.00 105 LYS A O 1
ATOM 871 N N . ALA A 1 106 ? 5.787 2.354 16.267 1.00 92.62 106 ALA A N 1
ATOM 872 C CA . ALA A 1 106 ? 5.652 3.710 15.765 1.00 92.62 106 ALA A CA 1
ATOM 873 C C . ALA A 1 106 ? 5.490 4.677 16.943 1.00 92.62 106 ALA A C 1
ATOM 875 O O . ALA A 1 106 ? 5.062 4.295 18.030 1.00 92.62 106 ALA A O 1
ATOM 876 N N . ASN A 1 107 ? 5.790 5.951 16.701 1.00 92.06 107 ASN A N 1
ATOM 877 C CA . ASN A 1 107 ? 5.500 7.006 17.673 1.00 92.06 107 ASN A CA 1
ATOM 878 C C . ASN A 1 107 ? 3.998 7.305 17.768 1.00 92.06 107 ASN A C 1
ATOM 880 O O . ASN A 1 107 ? 3.573 7.965 18.708 1.00 92.06 107 ASN A O 1
ATOM 884 N N . GLN A 1 108 ? 3.221 6.862 16.777 1.00 95.50 108 GLN A N 1
ATOM 885 C CA . GLN A 1 108 ? 1.798 7.131 16.669 1.00 95.50 108 GLN A CA 1
ATOM 886 C C . GLN A 1 108 ? 1.005 5.843 16.753 1.00 95.50 108 GLN A C 1
ATOM 888 O O . GLN A 1 108 ? 1.329 4.873 16.073 1.00 95.50 108 GLN A O 1
ATOM 893 N N . GLU A 1 109 ? -0.056 5.860 17.547 1.00 95.94 109 GLU A N 1
ATOM 894 C CA . GLU A 1 109 ? -1.014 4.762 17.638 1.00 95.94 109 GLU A CA 1
ATOM 895 C C . GLU A 1 109 ? -1.896 4.682 16.386 1.00 95.94 109 GLU A C 1
ATOM 897 O O . GLU A 1 109 ? -1.977 5.623 15.593 1.00 95.94 109 GLU A O 1
ATOM 902 N N . MET A 1 110 ? -2.576 3.550 16.200 1.00 95.75 110 MET A N 1
ATOM 903 C CA . MET A 1 110 ? -3.580 3.417 15.142 1.00 95.75 110 MET A CA 1
ATOM 904 C C . MET A 1 110 ? -4.704 4.443 15.364 1.00 95.75 110 MET A C 1
ATOM 906 O O . MET A 1 110 ? -5.303 4.448 16.438 1.00 95.75 110 MET A O 1
ATOM 910 N N . PRO A 1 111 ? -5.014 5.311 14.387 1.00 94.81 111 PRO A N 1
ATOM 911 C CA . PRO A 1 111 ? -5.981 6.375 14.609 1.00 94.81 111 PRO A CA 1
ATOM 912 C C . PRO A 1 111 ? -7.422 5.863 14.528 1.00 94.81 111 PRO A C 1
ATOM 914 O O . PRO A 1 111 ? -7.764 5.124 13.609 1.00 94.81 111 PRO A O 1
ATOM 917 N N . ASP A 1 112 ? -8.297 6.330 15.420 1.00 94.19 112 ASP A N 1
ATOM 918 C CA . ASP A 1 112 ? -9.674 5.825 15.567 1.00 94.19 112 ASP A CA 1
ATOM 919 C C . ASP A 1 112 ? -10.493 5.812 14.269 1.00 94.19 112 ASP A C 1
ATOM 921 O O . ASP A 1 112 ? -11.291 4.903 14.034 1.00 94.19 112 ASP A O 1
ATOM 925 N N . TRP A 1 113 ? -10.280 6.788 13.379 1.00 94.25 113 TRP A N 1
ATOM 926 C CA . TRP A 1 113 ? -11.018 6.878 12.118 1.00 94.25 113 TRP A CA 1
ATOM 927 C C . TRP A 1 113 ? -10.808 5.655 11.214 1.00 94.25 113 TRP A C 1
ATOM 929 O O . TRP A 1 113 ? -11.709 5.317 10.440 1.00 94.25 113 TRP A O 1
ATOM 939 N N . ILE A 1 114 ? -9.675 4.946 11.326 1.00 95.31 114 ILE A N 1
ATOM 940 C CA . ILE A 1 114 ? -9.417 3.752 10.510 1.00 95.31 114 ILE A CA 1
ATOM 941 C C . ILE A 1 114 ? -10.302 2.571 10.921 1.00 95.31 114 ILE A C 1
ATOM 943 O O . ILE A 1 114 ? -10.604 1.709 10.095 1.00 95.31 114 ILE A O 1
ATOM 947 N N . HIS A 1 115 ? -10.759 2.546 12.178 1.00 92.75 115 HIS A N 1
ATOM 948 C CA . HIS A 1 115 ? -11.510 1.431 12.747 1.00 92.75 115 HIS A CA 1
ATOM 949 C C . HIS A 1 115 ? -12.790 1.143 11.957 1.00 92.75 115 HIS A C 1
ATOM 951 O O . HIS A 1 115 ? -13.083 -0.011 11.657 1.00 92.75 115 HIS A O 1
ATOM 957 N N . SER A 1 116 ? -13.513 2.189 11.543 1.00 93.00 116 SER A N 1
ATOM 958 C CA . SER A 1 116 ? -14.731 2.050 10.733 1.00 93.00 116 SER A CA 1
ATOM 959 C C . SER A 1 116 ? -14.482 1.313 9.407 1.00 93.00 116 SER A C 1
ATOM 961 O O . SER A 1 116 ? -15.261 0.442 9.022 1.00 93.00 116 SER A O 1
ATOM 963 N N . PHE A 1 117 ? -13.355 1.582 8.742 1.00 95.38 117 PHE A N 1
ATOM 964 C CA . PHE A 1 117 ? -12.977 0.913 7.496 1.00 95.38 117 PHE A CA 1
ATOM 965 C C . PHE A 1 117 ? -12.492 -0.518 7.733 1.00 95.38 117 PHE A C 1
ATOM 967 O O . PHE A 1 117 ? -12.770 -1.392 6.917 1.00 95.38 117 PHE A O 1
ATOM 974 N N . VAL A 1 118 ? -11.812 -0.781 8.851 1.00 95.69 118 VAL A N 1
ATOM 975 C CA . VAL A 1 118 ? -11.430 -2.145 9.250 1.00 95.69 118 VAL A CA 1
ATOM 976 C C . VAL A 1 118 ? -12.672 -2.996 9.511 1.00 95.69 118 VAL A C 1
ATOM 978 O O . VAL A 1 118 ? -12.753 -4.107 8.995 1.00 95.69 118 VAL A O 1
ATOM 981 N N . VAL A 1 119 ? -13.662 -2.471 10.240 1.00 94.25 119 VAL A N 1
ATOM 982 C CA . VAL A 1 119 ? -14.951 -3.153 10.453 1.00 94.25 119 VAL A CA 1
ATOM 983 C C . VAL A 1 119 ? -15.632 -3.435 9.114 1.00 94.25 119 VAL A C 1
ATOM 985 O O . VAL A 1 119 ? -15.968 -4.587 8.849 1.00 94.25 119 VAL A O 1
ATOM 988 N N . LYS A 1 120 ? -15.712 -2.434 8.224 1.00 94.19 120 LYS A N 1
ATOM 989 C CA . LYS A 1 120 ? -16.257 -2.581 6.863 1.00 94.19 120 LYS A CA 1
ATOM 990 C C . LYS A 1 120 ? -15.566 -3.719 6.089 1.00 94.19 120 LYS A C 1
ATOM 992 O O . LYS A 1 120 ? -16.230 -4.545 5.473 1.00 94.19 120 LYS A O 1
ATOM 997 N N . LEU A 1 121 ? -14.234 -3.809 6.143 1.00 95.44 121 LEU A N 1
ATOM 998 C CA . LEU A 1 121 ? -13.466 -4.885 5.495 1.00 95.44 121 LEU A CA 1
ATOM 999 C C . LEU A 1 121 ? -13.728 -6.269 6.114 1.00 95.44 121 LEU A C 1
ATOM 1001 O O . LEU A 1 121 ? -13.779 -7.262 5.384 1.00 95.44 121 LEU A O 1
ATOM 1005 N N . LYS A 1 122 ? -13.916 -6.348 7.437 1.00 94.50 122 LYS A N 1
ATOM 1006 C CA . LYS A 1 122 ? -14.275 -7.603 8.119 1.00 94.50 122 LYS A CA 1
ATOM 1007 C C . LYS A 1 122 ? -15.685 -8.065 7.763 1.00 94.50 122 LYS A C 1
ATOM 1009 O O . LYS A 1 122 ? -15.876 -9.244 7.489 1.00 94.50 122 LYS A O 1
ATOM 1014 N N . GLU A 1 123 ? -16.654 -7.154 7.711 1.00 93.62 123 GLU A N 1
ATOM 1015 C CA . GLU A 1 123 ? -18.037 -7.454 7.306 1.00 93.62 123 GLU A CA 1
ATOM 1016 C C . GLU A 1 123 ? -18.127 -7.939 5.853 1.00 93.62 123 GLU A C 1
ATOM 1018 O O . GLU A 1 123 ? -18.958 -8.784 5.526 1.00 93.62 123 GLU A O 1
ATOM 1023 N N . LEU A 1 124 ? -17.227 -7.462 4.986 1.00 93.00 124 LEU A N 1
ATOM 1024 C CA . LEU A 1 124 ? -17.074 -7.950 3.611 1.00 93.00 124 LEU A CA 1
ATOM 1025 C C . LEU A 1 124 ? -16.349 -9.302 3.510 1.00 93.00 124 LEU A C 1
ATOM 1027 O O . LEU A 1 124 ? -16.212 -9.838 2.409 1.00 93.00 124 LEU A O 1
ATOM 1031 N N . ASN A 1 125 ? -15.890 -9.859 4.634 1.00 92.44 125 ASN A N 1
ATOM 1032 C CA . ASN A 1 125 ? -15.174 -11.130 4.719 1.00 92.44 125 ASN A CA 1
ATOM 1033 C C . ASN A 1 125 ? -13.946 -11.192 3.786 1.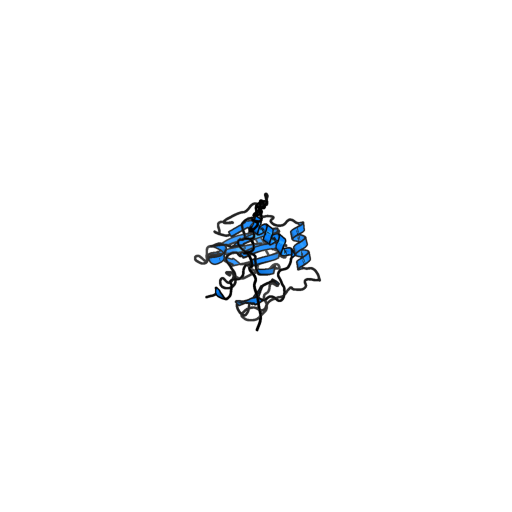00 92.44 125 ASN A C 1
ATOM 1035 O O . ASN A 1 125 ? -13.713 -12.179 3.081 1.00 92.44 125 ASN A O 1
ATOM 1039 N N . VAL A 1 126 ? -13.195 -10.085 3.731 1.00 92.25 126 VAL A N 1
ATOM 1040 C CA . VAL A 1 126 ? -11.930 -9.972 2.979 1.00 92.25 126 VAL A CA 1
ATOM 1041 C C . VAL A 1 126 ? -10.717 -9.776 3.890 1.00 92.25 126 VAL A C 1
ATOM 1043 O O . VAL A 1 126 ? -9.584 -9.788 3.419 1.00 92.25 126 VAL A O 1
ATOM 1046 N N . LEU A 1 127 ? -10.944 -9.599 5.191 1.00 91.38 127 LEU A N 1
ATOM 1047 C CA . LEU A 1 127 ? -9.909 -9.365 6.185 1.00 91.38 127 LEU A CA 1
ATOM 1048 C C . LEU A 1 127 ? -10.074 -10.341 7.354 1.00 91.38 127 LEU A C 1
ATOM 1050 O O . LEU A 1 127 ? -11.085 -10.297 8.054 1.00 91.38 127 LEU A O 1
ATOM 1054 N N . ASP A 1 128 ? -9.059 -11.173 7.578 1.00 84.75 128 ASP A N 1
ATOM 1055 C CA . ASP A 1 128 ? -9.097 -12.225 8.602 1.00 84.75 128 ASP A CA 1
ATOM 1056 C C . ASP A 1 128 ? -8.840 -11.671 10.016 1.00 84.75 128 ASP A C 1
ATOM 1058 O O . ASP A 1 128 ? -9.514 -12.038 10.977 1.00 84.75 128 ASP A O 1
ATOM 1062 N N . ASP A 1 129 ? -7.912 -10.718 10.133 1.00 90.94 129 ASP A N 1
ATOM 1063 C CA . ASP A 1 129 ? -7.384 -10.214 11.402 1.00 90.94 129 ASP A CA 1
ATOM 1064 C C . ASP A 1 129 ? -7.313 -8.681 11.444 1.00 90.94 129 ASP A C 1
ATOM 1066 O O . ASP A 1 129 ? -7.329 -7.995 10.421 1.00 90.94 129 ASP A O 1
ATOM 1070 N N . LEU A 1 130 ? -7.223 -8.122 12.655 1.00 94.38 130 LEU A N 1
ATOM 1071 C CA . LEU A 1 130 ? -7.127 -6.674 12.846 1.00 94.38 130 LEU A CA 1
ATOM 1072 C C . LEU A 1 130 ? -5.715 -6.169 12.511 1.00 94.38 130 LEU A C 1
ATOM 1074 O O . LEU A 1 130 ? -4.749 -6.644 13.112 1.00 94.38 130 LEU A O 1
ATOM 1078 N N . PRO A 1 131 ? -5.564 -5.184 11.606 1.00 96.75 131 PRO A N 1
ATOM 1079 C CA . PRO A 1 131 ? -4.262 -4.636 11.277 1.00 96.75 131 PRO A CA 1
ATOM 1080 C C . PRO A 1 131 ? -3.681 -3.904 12.484 1.00 96.75 131 PRO A C 1
ATOM 1082 O O . PRO A 1 131 ? -4.351 -3.108 13.139 1.00 96.75 131 PRO A O 1
ATOM 1085 N N . GLN A 1 132 ? -2.406 -4.158 12.745 1.00 97.19 132 GLN A N 1
ATOM 1086 C CA . GLN A 1 132 ? -1.646 -3.502 13.811 1.00 97.19 132 GLN A CA 1
ATOM 1087 C C . GLN A 1 132 ? -0.746 -2.403 13.248 1.00 97.19 132 GLN A C 1
ATOM 1089 O O . GLN A 1 132 ? -0.143 -1.644 13.999 1.00 97.19 132 GLN A O 1
ATOM 1094 N N . GLN A 1 133 ? -0.630 -2.335 11.923 1.00 97.81 133 GLN A N 1
ATOM 1095 C CA . GLN A 1 133 ? 0.216 -1.382 11.246 1.00 97.81 133 GLN A CA 1
ATOM 1096 C C . GLN A 1 133 ? -0.537 -0.702 10.107 1.00 97.81 133 GLN A C 1
ATOM 1098 O O . GLN A 1 133 ? -1.159 -1.366 9.273 1.00 97.81 133 GLN A O 1
ATOM 1103 N N . MET A 1 134 ? -0.418 0.624 10.052 1.00 98.25 134 MET A N 1
ATOM 1104 C CA . MET A 1 134 ? -0.880 1.446 8.940 1.00 98.25 134 MET A CA 1
ATOM 1105 C C . MET A 1 134 ? 0.263 2.311 8.418 1.00 98.25 134 MET A C 1
ATOM 1107 O O . MET A 1 134 ? 0.934 2.993 9.190 1.00 98.25 134 MET A O 1
ATOM 1111 N N . ILE A 1 135 ? 0.510 2.276 7.107 1.00 98.00 135 ILE A N 1
ATOM 1112 C CA . ILE A 1 135 ? 1.439 3.196 6.439 1.00 98.00 135 ILE A CA 1
ATOM 1113 C C . ILE A 1 135 ? 0.695 3.955 5.354 1.00 98.00 135 ILE A C 1
ATOM 1115 O O . ILE A 1 135 ? 0.050 3.367 4.489 1.00 98.00 135 ILE A O 1
ATOM 1119 N N . VAL A 1 136 ? 0.805 5.273 5.395 1.00 98.50 136 VAL A N 1
ATOM 1120 C CA . VAL A 1 136 ? 0.238 6.171 4.398 1.00 98.50 136 VAL A CA 1
ATOM 1121 C C . VAL A 1 136 ? 1.372 6.642 3.505 1.00 98.50 136 VAL A C 1
ATOM 1123 O O . VAL A 1 136 ? 2.295 7.269 3.999 1.00 98.50 136 VAL A O 1
ATOM 1126 N N . ASN A 1 137 ? 1.329 6.358 2.206 1.00 98.31 137 ASN A N 1
ATOM 1127 C CA . ASN A 1 137 ? 2.332 6.837 1.249 1.00 98.31 137 ASN A CA 1
ATOM 1128 C C . ASN A 1 137 ? 1.719 7.906 0.337 1.00 98.31 137 ASN A C 1
ATOM 1130 O O . ASN A 1 137 ? 0.649 7.676 -0.229 1.00 98.31 137 ASN A O 1
ATOM 1134 N N . GLU A 1 138 ? 2.410 9.034 0.151 1.00 98.12 138 GLU A N 1
ATOM 1135 C CA . GLU A 1 138 ? 2.079 10.037 -0.870 1.00 98.12 138 GLU A CA 1
ATOM 1136 C C . GLU A 1 138 ? 3.011 9.878 -2.073 1.00 98.12 138 GLU A C 1
ATOM 1138 O O . GLU A 1 138 ? 4.230 9.823 -1.924 1.00 98.12 138 GLU A O 1
ATOM 1143 N N . TYR A 1 139 ? 2.424 9.861 -3.266 1.00 97.62 139 TYR A N 1
ATOM 1144 C CA . TYR A 1 139 ? 3.134 9.850 -4.537 1.00 97.62 139 TYR A CA 1
ATOM 1145 C C . TYR A 1 139 ? 2.743 11.081 -5.348 1.00 97.62 139 TYR A C 1
ATOM 1147 O O . TYR A 1 139 ? 1.557 11.329 -5.593 1.00 97.62 139 TYR A O 1
ATOM 1155 N N . THR A 1 140 ? 3.737 11.834 -5.804 1.00 97.38 140 THR A N 1
ATOM 1156 C CA . THR A 1 140 ? 3.571 12.868 -6.833 1.00 97.38 140 THR A CA 1
ATOM 1157 C C . THR A 1 140 ? 3.958 12.318 -8.215 1.00 97.38 140 THR A C 1
ATOM 1159 O O . THR A 1 140 ? 4.624 11.282 -8.304 1.00 97.38 140 THR A O 1
ATOM 1162 N N . PRO A 1 141 ? 3.523 12.950 -9.322 1.00 97.69 141 PRO A N 1
ATOM 1163 C CA . PRO A 1 141 ? 3.883 12.493 -10.665 1.00 97.69 141 PRO A CA 1
ATOM 1164 C C . PRO A 1 141 ? 5.401 12.350 -10.842 1.00 97.69 141 PRO A C 1
ATOM 1166 O O . PRO A 1 141 ? 6.158 13.233 -10.451 1.00 97.69 141 PRO A O 1
ATOM 1169 N N . GLY A 1 142 ? 5.838 11.234 -11.433 1.00 96.69 142 GLY A N 1
ATOM 1170 C CA . GLY A 1 142 ? 7.256 10.880 -11.560 1.00 96.69 142 GLY A CA 1
ATOM 1171 C C . GLY A 1 142 ? 7.811 10.062 -10.389 1.00 96.69 142 GLY A C 1
ATOM 1172 O O . GLY A 1 142 ? 8.870 9.459 -10.528 1.00 96.69 142 GLY A O 1
ATOM 1173 N N . GLN A 1 143 ? 7.100 9.966 -9.263 1.00 96.62 143 GLN A N 1
ATOM 1174 C CA . GLN A 1 143 ? 7.496 9.094 -8.158 1.00 96.62 143 GLN A CA 1
ATOM 1175 C C . GLN A 1 143 ? 6.994 7.662 -8.351 1.00 96.62 143 GLN A C 1
ATOM 1177 O O . GLN A 1 143 ? 6.027 7.394 -9.067 1.00 96.62 143 GLN A O 1
ATOM 1182 N N . GLY A 1 144 ? 7.662 6.735 -7.669 1.00 95.38 144 GLY A N 1
ATOM 1183 C CA . GLY A 1 144 ? 7.369 5.315 -7.745 1.00 95.38 144 GLY A CA 1
ATOM 1184 C C . GLY A 1 144 ? 7.847 4.536 -6.525 1.00 95.38 144 GLY A C 1
ATOM 1185 O O . GLY A 1 144 ? 8.354 5.093 -5.545 1.00 95.38 144 GLY A O 1
ATOM 1186 N N . ILE A 1 145 ? 7.674 3.223 -6.600 1.00 95.06 145 ILE A N 1
ATOM 1187 C CA . ILE A 1 145 ? 8.242 2.255 -5.667 1.00 95.06 145 ILE A CA 1
ATOM 1188 C C . ILE A 1 145 ? 8.780 1.075 -6.468 1.00 95.06 145 ILE A C 1
ATOM 1190 O O . ILE A 1 145 ? 8.106 0.558 -7.361 1.00 95.06 145 ILE A O 1
ATOM 1194 N N . THR A 1 146 ? 10.020 0.693 -6.175 1.00 95.44 146 THR A N 1
ATOM 1195 C CA . THR A 1 146 ? 10.718 -0.402 -6.851 1.00 95.44 146 THR A CA 1
ATOM 1196 C C . THR A 1 146 ? 9.997 -1.737 -6.639 1.00 95.44 146 THR A C 1
ATOM 1198 O O . THR A 1 146 ? 9.377 -1.909 -5.588 1.00 95.44 146 THR A O 1
ATOM 1201 N N . PRO A 1 147 ? 10.110 -2.698 -7.574 1.00 97.81 147 PRO A N 1
ATOM 1202 C CA . PRO A 1 147 ? 9.520 -4.029 -7.423 1.00 97.81 147 PRO A CA 1
ATOM 1203 C C . PRO A 1 147 ? 9.931 -4.699 -6.110 1.00 97.81 147 PRO A C 1
ATOM 1205 O O . PRO A 1 147 ? 11.122 -4.828 -5.821 1.00 97.81 147 PRO A O 1
ATOM 1208 N N . HIS A 1 148 ? 8.953 -5.108 -5.303 1.00 97.38 148 HIS A N 1
ATOM 1209 C CA . HIS A 1 148 ? 9.200 -5.740 -4.006 1.00 97.38 148 HIS A CA 1
ATOM 1210 C C . HIS A 1 148 ? 8.047 -6.648 -3.568 1.00 97.38 148 HIS A C 1
ATOM 1212 O O . HIS A 1 148 ? 6.936 -6.574 -4.085 1.00 97.38 148 HIS A O 1
ATOM 1218 N N . ILE A 1 149 ? 8.343 -7.501 -2.588 1.00 98.12 149 ILE A N 1
ATOM 1219 C CA . ILE A 1 149 ? 7.359 -8.192 -1.755 1.00 98.12 149 ILE A CA 1
ATOM 1220 C C . ILE A 1 149 ? 7.422 -7.554 -0.370 1.00 98.12 149 ILE A C 1
ATOM 1222 O O . ILE A 1 149 ? 8.513 -7.327 0.164 1.00 98.12 149 ILE A O 1
ATOM 1226 N N . ASP A 1 150 ? 6.259 -7.283 0.218 1.00 97.62 150 ASP A N 1
ATOM 1227 C CA . ASP A 1 150 ? 6.174 -6.826 1.604 1.00 97.62 150 ASP A CA 1
ATOM 1228 C C . ASP A 1 150 ? 6.847 -7.850 2.522 1.00 97.62 150 ASP A C 1
ATOM 1230 O O . ASP A 1 150 ? 6.616 -9.051 2.385 1.00 97.62 150 ASP A O 1
ATOM 1234 N N . LYS A 1 151 ? 7.689 -7.400 3.456 1.00 96.75 151 LYS A N 1
ATOM 1235 C CA . LYS A 1 151 ? 8.543 -8.282 4.268 1.00 96.75 151 LYS A CA 1
ATOM 1236 C C . LYS A 1 151 ? 7.736 -9.364 4.987 1.00 96.75 151 LYS A C 1
ATOM 1238 O O . LYS A 1 151 ? 6.967 -9.063 5.894 1.00 96.75 151 LYS A O 1
ATOM 1243 N N . VAL A 1 152 ? 7.902 -10.614 4.555 1.00 96.12 152 VAL A N 1
ATOM 1244 C CA . VAL A 1 152 ? 7.098 -11.761 5.014 1.00 96.12 152 VAL A C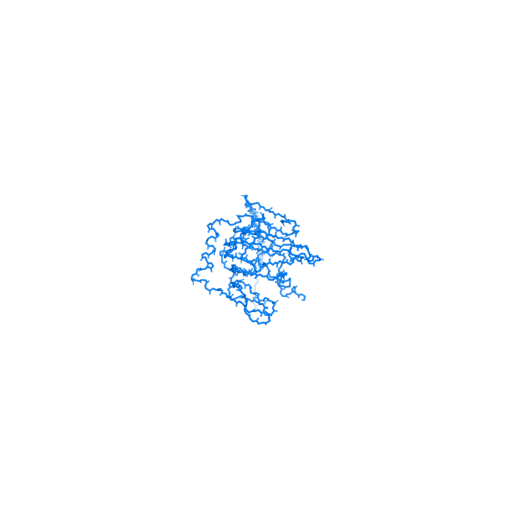A 1
ATOM 1245 C C . VAL A 1 152 ? 7.323 -12.089 6.487 1.00 96.12 152 VAL A C 1
ATOM 1247 O O . VAL A 1 152 ? 6.395 -12.519 7.155 1.00 96.12 152 VAL A O 1
ATOM 1250 N N . HIS A 1 153 ? 8.520 -11.811 7.009 1.00 95.06 153 HIS A N 1
ATOM 1251 C CA . HIS A 1 153 ? 8.846 -11.976 8.427 1.00 95.06 153 HIS A CA 1
ATOM 1252 C C . HIS A 1 153 ? 8.302 -10.841 9.306 1.00 95.06 153 HIS A C 1
ATOM 1254 O O . HIS A 1 153 ? 8.226 -10.990 10.519 1.00 95.06 153 HIS A O 1
ATOM 1260 N N . CYS A 1 154 ? 7.915 -9.703 8.720 1.00 96.38 154 CYS A N 1
ATOM 1261 C CA . CYS A 1 154 ? 7.335 -8.579 9.457 1.00 96.38 154 CYS A CA 1
ATOM 1262 C C . CYS A 1 154 ? 5.806 -8.576 9.404 1.00 96.38 154 CYS A C 1
ATOM 1264 O O . CYS A 1 154 ? 5.158 -8.242 10.396 1.00 96.38 154 CYS A O 1
ATOM 1266 N N . PHE A 1 155 ? 5.233 -8.887 8.239 1.00 97.19 155 PHE A N 1
ATOM 1267 C CA . PHE A 1 155 ? 3.826 -8.644 7.931 1.00 97.19 155 PHE A CA 1
ATOM 1268 C C . PHE A 1 155 ? 3.097 -9.918 7.545 1.00 97.19 155 PHE A C 1
ATOM 1270 O O . PHE A 1 155 ? 3.606 -10.713 6.752 1.00 97.19 155 PHE A O 1
ATOM 1277 N N . GLY A 1 156 ? 1.874 -10.051 8.056 1.00 96.06 156 GLY A N 1
ATOM 1278 C CA . GLY A 1 156 ? 1.061 -11.244 7.886 1.00 96.06 156 GLY A CA 1
ATOM 1279 C C . GLY A 1 156 ? 0.521 -11.469 6.469 1.00 96.06 156 GLY A C 1
ATOM 1280 O O . GLY A 1 156 ? 1.020 -10.962 5.457 1.00 96.06 156 GLY A O 1
ATOM 1281 N N . LYS A 1 157 ? -0.524 -12.298 6.414 1.00 96.31 157 LYS A N 1
ATOM 1282 C CA . LYS A 1 157 ? -1.030 -12.927 5.183 1.00 96.31 157 LYS A CA 1
ATOM 1283 C C . LYS A 1 157 ? -1.756 -11.982 4.232 1.00 96.31 157 LYS A C 1
ATOM 1285 O O . LYS A 1 157 ? -1.810 -12.259 3.037 1.00 96.31 157 LYS A O 1
ATOM 1290 N N . VAL A 1 158 ? -2.296 -10.883 4.753 1.00 97.62 158 VAL A N 1
ATOM 1291 C CA . VAL A 1 158 ? -3.125 -9.939 4.000 1.00 97.62 158 VAL A CA 1
ATOM 1292 C C . VAL A 1 158 ? -2.467 -8.565 3.998 1.00 97.62 158 VAL A C 1
ATOM 1294 O O . VAL A 1 158 ? -2.204 -7.999 5.060 1.00 97.62 158 VAL A O 1
ATOM 1297 N N . ILE A 1 159 ? -2.241 -8.011 2.804 1.00 98.50 159 ILE A N 1
ATOM 1298 C CA . ILE A 1 159 ? -1.859 -6.602 2.619 1.00 98.50 159 ILE A CA 1
ATOM 1299 C C . ILE A 1 159 ? -3.037 -5.883 1.986 1.00 98.50 159 ILE A C 1
ATOM 1301 O O . ILE A 1 159 ? -3.430 -6.214 0.870 1.00 98.50 159 ILE A O 1
ATOM 1305 N N . THR A 1 160 ? -3.591 -4.898 2.684 1.00 98.69 160 THR A N 1
ATOM 1306 C CA . THR A 1 160 ? -4.742 -4.129 2.195 1.00 98.69 160 THR A CA 1
ATOM 1307 C C . THR A 1 160 ? -4.299 -2.733 1.795 1.00 98.69 160 THR A C 1
ATOM 1309 O O . THR A 1 160 ? -3.693 -2.049 2.611 1.00 98.69 160 THR A O 1
ATOM 1312 N N . GLY A 1 161 ? -4.617 -2.287 0.580 1.00 98.50 161 GLY A N 1
ATOM 1313 C CA . GLY A 1 161 ? -4.317 -0.942 0.091 1.00 98.50 161 GLY A CA 1
ATOM 1314 C C . GLY A 1 161 ? -5.576 -0.162 -0.281 1.00 98.50 161 GLY A C 1
ATOM 1315 O O . GLY A 1 161 ? -6.241 -0.490 -1.263 1.00 98.50 161 GLY A O 1
ATOM 1316 N N . ILE A 1 162 ? -5.878 0.901 0.465 1.00 98.69 162 ILE A N 1
ATOM 1317 C CA . ILE A 1 162 ? -6.970 1.847 0.189 1.00 98.69 162 ILE A CA 1
ATOM 1318 C C . ILE A 1 162 ? -6.415 3.022 -0.623 1.00 98.69 162 ILE A C 1
ATOM 1320 O O . ILE A 1 162 ? -5.38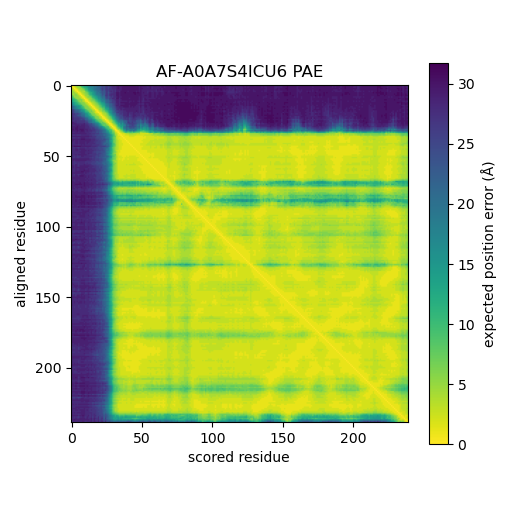9 3.608 -0.264 1.00 98.69 162 ILE A O 1
ATOM 1324 N N . ASN A 1 163 ? -7.087 3.373 -1.720 1.00 98.62 163 ASN A N 1
ATOM 1325 C CA . ASN A 1 163 ? -6.606 4.350 -2.697 1.00 98.62 163 ASN A CA 1
ATOM 1326 C C . ASN A 1 163 ? -7.338 5.691 -2.571 1.00 98.62 163 ASN A C 1
ATOM 1328 O O . ASN A 1 163 ? -8.563 5.755 -2.683 1.00 98.62 163 ASN A O 1
ATOM 1332 N N . LEU A 1 164 ? -6.574 6.769 -2.407 1.00 98.62 164 LEU A N 1
ATOM 1333 C CA . LEU A 1 164 ? -7.056 8.143 -2.291 1.00 98.62 164 LEU A CA 1
ATOM 1334 C C . LEU A 1 164 ? -6.353 9.066 -3.302 1.00 98.62 164 LEU A C 1
ATOM 1336 O O . LEU A 1 164 ? -5.234 8.809 -3.757 1.00 98.62 164 LEU A O 1
ATOM 1340 N N . GLY A 1 165 ? -6.985 10.194 -3.611 1.00 98.12 165 GLY A N 1
ATOM 1341 C CA . GLY A 1 165 ? -6.487 11.190 -4.552 1.00 98.12 165 GLY A CA 1
ATOM 1342 C C . GLY A 1 165 ? -6.682 10.734 -5.992 1.00 98.12 165 GLY A C 1
ATOM 1343 O O . GLY A 1 165 ? -7.807 10.649 -6.474 1.00 98.12 165 GLY A O 1
ATOM 1344 N N . SER A 1 166 ? -5.585 10.476 -6.697 1.00 97.25 166 SER A N 1
ATOM 1345 C CA . SER A 1 166 ? -5.628 10.026 -8.086 1.00 97.25 166 SER A CA 1
ATOM 1346 C C . SER A 1 166 ? -5.381 8.534 -8.240 1.00 97.25 166 SER A C 1
ATOM 1348 O O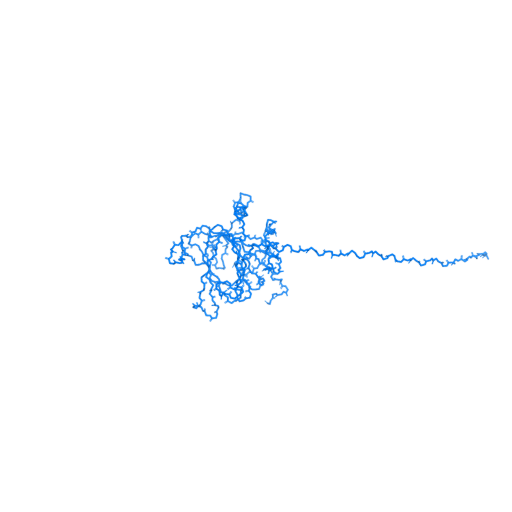 . SER A 1 166 ? -4.742 7.867 -7.425 1.00 97.25 166 SER A O 1
ATOM 1350 N N . ALA A 1 167 ? -5.901 8.025 -9.344 1.00 97.69 167 ALA A N 1
ATOM 1351 C CA . ALA A 1 167 ? -5.727 6.660 -9.765 1.00 97.69 167 ALA A CA 1
ATOM 1352 C C . ALA A 1 167 ? -4.247 6.429 -10.180 1.00 97.69 167 ALA A C 1
ATOM 1354 O O . ALA A 1 167 ? -3.673 7.289 -10.850 1.00 97.69 167 ALA A O 1
ATOM 1355 N N . ILE A 1 168 ? -3.667 5.248 -9.914 1.00 97.75 168 ILE A N 1
ATOM 1356 C CA . ILE A 1 168 ? -2.360 4.836 -10.484 1.00 97.75 168 ILE A CA 1
ATOM 1357 C C . ILE A 1 168 ? -2.362 3.412 -11.063 1.00 97.75 168 ILE A C 1
ATOM 1359 O O . ILE A 1 168 ? -3.227 2.607 -10.723 1.00 97.75 168 ILE A O 1
ATOM 1363 N N . THR A 1 169 ? -1.386 3.089 -11.911 1.00 98.06 169 THR A N 1
ATOM 1364 C CA . THR A 1 169 ? -1.092 1.699 -12.309 1.00 98.06 169 THR A CA 1
ATOM 1365 C C . THR A 1 169 ? -0.047 1.081 -11.382 1.00 98.06 169 THR A C 1
ATOM 1367 O O . THR A 1 169 ? 0.987 1.701 -11.114 1.00 98.06 169 THR A O 1
ATOM 1370 N N . ILE A 1 170 ? -0.342 -0.116 -10.877 1.00 98.44 170 ILE A N 1
ATOM 1371 C CA . ILE A 1 170 ? 0.567 -0.964 -10.103 1.00 98.44 170 ILE A CA 1
ATOM 1372 C C . ILE A 1 170 ? 0.934 -2.159 -10.978 1.00 98.44 170 ILE A C 1
ATOM 1374 O O . ILE A 1 170 ? 0.050 -2.854 -11.473 1.00 98.44 170 ILE A O 1
ATOM 1378 N N . ASP A 1 171 ? 2.226 -2.413 -11.131 1.00 98.44 171 ASP A N 1
ATOM 1379 C CA . ASP A 1 171 ? 2.727 -3.534 -11.917 1.00 98.44 171 ASP A CA 1
ATOM 1380 C C . ASP A 1 171 ? 2.926 -4.731 -10.985 1.00 98.44 171 ASP A C 1
ATOM 1382 O O . ASP A 1 171 ? 3.644 -4.619 -9.988 1.00 98.44 171 ASP A O 1
ATOM 1386 N N . PHE A 1 172 ? 2.312 -5.866 -11.313 1.00 98.69 172 PHE A N 1
ATOM 1387 C CA . PHE A 1 172 ? 2.477 -7.142 -10.622 1.00 98.69 172 PHE A CA 1
ATOM 1388 C C . PHE A 1 172 ? 3.336 -8.067 -11.483 1.00 98.69 172 PHE A C 1
ATOM 1390 O O . PHE A 1 172 ? 2.893 -8.563 -12.515 1.00 98.69 172 PHE A O 1
ATOM 1397 N N . THR A 1 173 ? 4.580 -8.294 -11.067 1.00 98.62 173 THR A N 1
ATOM 1398 C CA . THR A 1 173 ? 5.549 -9.140 -11.778 1.00 98.62 173 THR A CA 1
ATOM 1399 C C . THR A 1 173 ? 5.703 -10.479 -11.070 1.00 98.62 173 THR A C 1
ATOM 1401 O O . THR A 1 173 ? 6.162 -10.514 -9.923 1.00 98.62 173 THR A O 1
ATOM 1404 N N . LEU A 1 174 ? 5.386 -11.582 -11.747 1.00 98.19 174 LEU A N 1
ATOM 1405 C CA . LEU A 1 174 ? 5.515 -12.925 -11.174 1.00 98.19 174 LEU A CA 1
ATOM 1406 C C . LEU A 1 174 ? 6.986 -13.231 -10.823 1.00 98.19 174 LEU A C 1
ATOM 1408 O O . LEU A 1 174 ? 7.910 -12.892 -11.565 1.00 98.19 174 LEU A O 1
ATOM 1412 N N . LEU A 1 175 ? 7.236 -13.850 -9.665 1.00 96.56 175 LEU A N 1
ATOM 1413 C CA . LEU A 1 175 ? 8.582 -14.216 -9.204 1.00 96.56 175 LEU A CA 1
ATOM 1414 C C . LEU A 1 175 ? 9.262 -15.209 -10.144 1.00 96.56 175 LEU A C 1
ATOM 1416 O O . LEU A 1 175 ? 10.431 -15.029 -10.488 1.00 96.56 175 LEU A O 1
ATOM 1420 N N . GLN A 1 176 ? 8.518 -16.243 -10.530 1.00 96.12 176 GLN A N 1
ATOM 1421 C CA . GLN A 1 176 ? 9.021 -17.379 -11.300 1.00 96.12 176 GLN A CA 1
ATOM 1422 C C . GLN A 1 176 ? 9.176 -17.059 -12.794 1.00 96.12 176 GLN A C 1
ATOM 1424 O O . GLN A 1 176 ? 9.995 -17.678 -13.466 1.00 96.12 176 GLN A O 1
ATOM 1429 N N . ASP A 1 177 ? 8.448 -16.058 -13.297 1.00 96.06 177 ASP A N 1
ATOM 1430 C CA . ASP A 1 177 ? 8.585 -15.546 -14.659 1.00 96.06 177 ASP A CA 1
ATOM 1431 C C . ASP A 1 177 ? 8.564 -14.015 -14.661 1.00 96.06 177 ASP A C 1
ATOM 1433 O O . ASP A 1 177 ? 7.514 -13.376 -14.663 1.00 96.06 177 ASP A O 1
ATOM 1437 N N . ARG A 1 178 ? 9.756 -13.415 -14.705 1.00 93.94 178 ARG A N 1
ATOM 1438 C CA . ARG A 1 178 ? 9.931 -11.954 -14.687 1.00 93.94 178 ARG A CA 1
ATOM 1439 C C . ARG A 1 178 ? 9.420 -11.243 -15.936 1.00 93.94 178 ARG A C 1
ATOM 1441 O O . ARG A 1 178 ? 9.364 -10.016 -15.930 1.00 93.94 178 ARG A O 1
ATOM 1448 N N . LYS A 1 179 ? 9.090 -11.978 -17.001 1.00 95.31 179 LYS A N 1
ATOM 1449 C CA . LYS A 1 179 ? 8.470 -11.410 -18.205 1.00 95.31 179 LYS A CA 1
ATOM 1450 C C . LYS A 1 179 ? 6.953 -11.320 -18.065 1.00 95.31 179 LYS A C 1
ATOM 1452 O O . LYS A 1 179 ? 6.332 -10.546 -18.788 1.00 95.31 179 LYS A O 1
ATOM 1457 N N . ASN A 1 180 ? 6.369 -12.072 -17.134 1.00 96.25 180 ASN A N 1
ATOM 1458 C CA . ASN A 1 180 ? 4.956 -12.000 -16.816 1.00 96.25 180 ASN A CA 1
ATOM 1459 C C . ASN A 1 180 ? 4.697 -10.810 -15.881 1.00 96.25 180 ASN A C 1
ATOM 1461 O O . ASN A 1 180 ? 4.870 -10.896 -14.661 1.00 96.25 180 ASN A O 1
ATOM 1465 N N . VAL A 1 181 ? 4.321 -9.687 -16.494 1.00 97.62 181 VAL A N 1
ATOM 1466 C CA . VAL A 1 181 ? 3.935 -8.449 -15.817 1.00 97.62 181 VAL A CA 1
ATOM 1467 C C . VAL A 1 181 ? 2.471 -8.167 -16.119 1.00 97.62 181 VAL A C 1
ATOM 1469 O O . VAL A 1 181 ? 2.084 -8.042 -17.279 1.00 97.62 181 VAL A O 1
ATOM 1472 N N . VAL A 1 182 ? 1.670 -8.037 -15.066 1.00 97.94 182 VAL A N 1
ATOM 1473 C CA . VAL A 1 182 ? 0.264 -7.644 -15.152 1.00 97.94 182 VAL A CA 1
ATOM 1474 C C . VAL A 1 182 ? 0.121 -6.225 -14.611 1.00 97.94 182 VAL A C 1
ATOM 1476 O O . VAL A 1 182 ? 0.414 -5.960 -13.445 1.00 97.94 182 VAL A O 1
ATOM 1479 N N . GLU A 1 183 ? -0.325 -5.303 -15.460 1.00 97.25 183 GLU A N 1
ATOM 1480 C CA . GLU A 1 183 ? -0.591 -3.916 -15.078 1.00 97.25 183 GLU A CA 1
ATOM 1481 C C . GLU A 1 183 ? -2.001 -3.787 -14.490 1.00 97.25 183 GLU A C 1
ATOM 1483 O O . GLU A 1 183 ? -3.008 -4.031 -15.158 1.00 97.25 183 GLU A O 1
ATOM 1488 N N . VAL A 1 184 ? -2.088 -3.376 -13.225 1.00 98.00 184 VAL A N 1
ATOM 1489 C CA . VAL A 1 184 ? -3.354 -3.226 -12.503 1.00 98.00 184 VAL A CA 1
ATOM 1490 C C . VAL A 1 184 ? -3.619 -1.754 -12.227 1.00 98.00 184 VAL A C 1
ATOM 1492 O O . VAL A 1 184 ? -2.954 -1.106 -11.415 1.00 98.00 184 VAL A O 1
ATOM 1495 N N . ARG A 1 185 ? -4.648 -1.216 -12.882 1.00 97.38 185 ARG A N 1
ATOM 1496 C CA . ARG A 1 185 ? -5.129 0.144 -12.646 1.00 97.38 185 ARG A CA 1
ATOM 1497 C C . ARG A 1 185 ? -5.950 0.187 -11.355 1.00 97.38 185 ARG A C 1
ATOM 1499 O O . ARG A 1 185 ? -7.012 -0.426 -11.282 1.00 97.38 185 ARG A O 1
ATOM 1506 N N . VAL A 1 186 ? -5.481 0.932 -10.352 1.00 97.88 186 VAL A N 1
ATOM 1507 C CA . VAL A 1 186 ? -6.234 1.189 -9.115 1.00 97.88 186 VAL A CA 1
ATOM 1508 C C . VAL A 1 186 ? -6.831 2.594 -9.131 1.00 97.88 186 VAL A C 1
ATOM 1510 O O . VAL A 1 186 ? -6.122 3.597 -9.246 1.00 97.88 186 VAL A O 1
ATOM 1513 N N . GLU A 1 187 ? -8.156 2.657 -9.036 1.00 98.06 187 GLU A N 1
ATOM 1514 C CA . GLU A 1 187 ? -8.943 3.894 -9.030 1.00 98.06 187 GLU A CA 1
ATOM 1515 C C . GLU A 1 187 ? -9.019 4.532 -7.632 1.00 98.06 187 GLU A C 1
ATOM 1517 O O . GLU A 1 187 ? -8.908 3.821 -6.625 1.00 98.06 187 GLU A O 1
ATOM 1522 N N . PRO A 1 188 ? -9.227 5.855 -7.503 1.00 98.25 188 PRO A N 1
ATOM 1523 C CA . PRO A 1 188 ? -9.518 6.458 -6.211 1.00 98.25 188 PRO A CA 1
ATOM 1524 C C . PRO A 1 188 ? -10.779 5.849 -5.608 1.00 98.25 188 PRO A C 1
ATOM 1526 O O . PRO A 1 188 ? -11.669 5.379 -6.320 1.00 98.25 188 PRO A O 1
ATOM 1529 N N . ARG A 1 189 ? -10.863 5.890 -4.277 1.00 98.38 189 ARG A N 1
ATOM 1530 C CA . ARG A 1 189 ? -11.959 5.317 -3.484 1.00 98.38 189 ARG A CA 1
ATOM 1531 C C . ARG A 1 189 ? -12.048 3.795 -3.536 1.00 98.38 189 ARG A C 1
ATOM 1533 O O . ARG A 1 189 ? -12.987 3.237 -2.987 1.00 98.38 189 ARG A O 1
ATOM 1540 N N . SER A 1 190 ? -11.113 3.115 -4.189 1.00 98.62 190 SER A N 1
ATOM 1541 C CA . SER A 1 190 ? -11.069 1.653 -4.222 1.00 98.62 190 SER A CA 1
ATOM 1542 C C . SER A 1 190 ? -10.182 1.081 -3.122 1.00 98.62 190 SER A C 1
ATOM 1544 O O . SER A 1 190 ? -9.308 1.773 -2.589 1.00 98.62 190 SER A O 1
ATOM 1546 N N . VAL A 1 191 ? -10.359 -0.207 -2.841 1.00 98.50 191 VAL A N 1
ATOM 1547 C CA . VAL A 1 191 ? -9.427 -1.001 -2.037 1.00 98.50 191 VAL A CA 1
ATOM 1548 C C . VAL A 1 191 ? -8.976 -2.222 -2.833 1.00 98.50 191 VAL A C 1
ATOM 1550 O O . VAL A 1 191 ? -9.765 -2.812 -3.573 1.00 98.50 191 VAL A O 1
ATOM 1553 N N . TYR A 1 192 ? -7.706 -2.591 -2.695 1.00 98.62 192 TYR A N 1
ATOM 1554 C CA . TYR A 1 192 ? -7.200 -3.895 -3.116 1.00 98.62 192 TYR A CA 1
ATOM 1555 C C . TYR A 1 192 ? -6.659 -4.662 -1.913 1.00 98.62 192 TYR A C 1
ATOM 1557 O O . TYR A 1 192 ? -6.200 -4.058 -0.942 1.00 98.62 192 TYR A O 1
ATOM 1565 N N . LEU A 1 193 ? -6.692 -5.988 -1.989 1.00 98.56 193 LEU A N 1
ATOM 1566 C CA . LEU A 1 193 ? -6.096 -6.873 -1.000 1.00 98.56 193 LEU A CA 1
ATOM 1567 C C . LEU A 1 193 ? -5.220 -7.900 -1.703 1.00 98.56 193 LEU A C 1
ATOM 1569 O O . LEU A 1 193 ? -5.653 -8.531 -2.663 1.00 98.56 193 LEU A O 1
ATOM 1573 N N . MET A 1 194 ? -3.997 -8.068 -1.213 1.00 98.69 194 MET A N 1
ATOM 1574 C CA . MET A 1 194 ? -3.077 -9.109 -1.662 1.00 98.69 194 MET A CA 1
ATOM 1575 C C . MET A 1 194 ? -3.063 -10.229 -0.627 1.00 98.69 194 MET A C 1
ATOM 1577 O O . MET A 1 194 ? -2.683 -10.006 0.526 1.00 98.69 194 MET A O 1
ATOM 1581 N N . THR A 1 195 ? -3.464 -11.421 -1.059 1.00 97.94 195 THR A N 1
ATOM 1582 C CA . THR A 1 195 ? -3.463 -12.670 -0.283 1.00 97.94 195 THR A CA 1
ATOM 1583 C C . THR A 1 195 ? -2.857 -13.788 -1.130 1.00 97.94 195 THR A C 1
ATOM 1585 O O . THR A 1 195 ? -2.742 -13.633 -2.345 1.00 97.94 195 THR A O 1
ATOM 1588 N N . GLY A 1 196 ? -2.444 -14.902 -0.517 1.00 97.75 196 GLY A N 1
ATOM 1589 C CA . GLY A 1 196 ? -1.947 -16.069 -1.262 1.00 97.75 196 GLY A CA 1
ATOM 1590 C C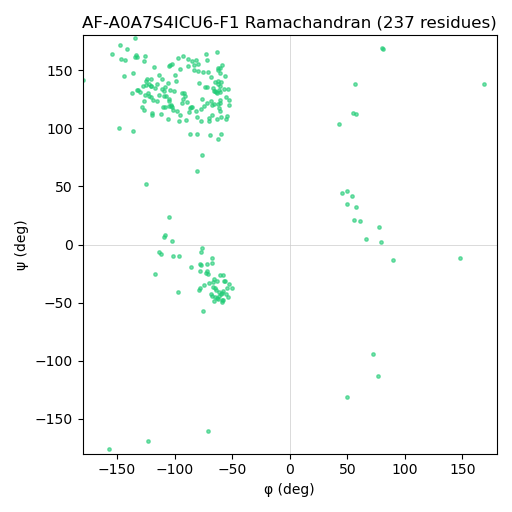 . GLY A 1 196 ? -0.878 -15.702 -2.311 1.00 97.75 196 GLY A C 1
ATOM 1591 O O . GLY A 1 196 ? 0.042 -14.946 -1.986 1.00 97.75 196 GLY A O 1
ATOM 1592 N N . PRO A 1 197 ? -0.986 -16.167 -3.569 1.00 98.44 197 PRO A N 1
ATOM 1593 C CA . PRO 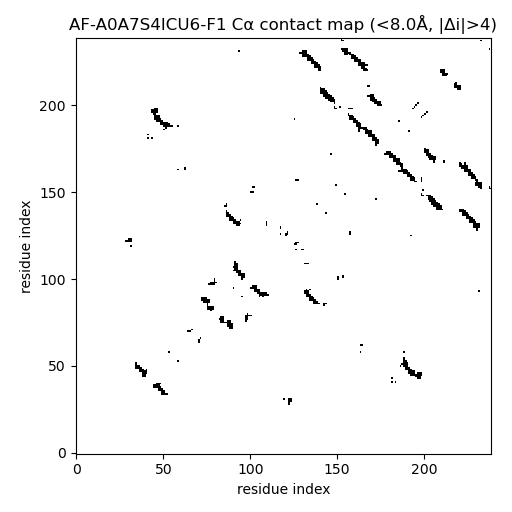A 1 197 ? 0.006 -15.857 -4.599 1.00 98.44 197 PRO A CA 1
ATOM 1594 C C . PRO A 1 197 ? 0.240 -14.352 -4.805 1.00 98.44 197 PRO A C 1
ATOM 1596 O O . PRO A 1 197 ? 1.391 -13.926 -4.820 1.00 98.44 197 PRO A O 1
ATOM 1599 N N . ALA A 1 198 ? -0.795 -13.505 -4.838 1.00 98.56 198 ALA A N 1
ATOM 1600 C CA . ALA A 1 198 ? -0.623 -12.049 -4.947 1.00 98.56 198 ALA A CA 1
ATOM 1601 C C . ALA A 1 198 ? 0.244 -11.443 -3.824 1.00 98.56 198 ALA A C 1
ATOM 1603 O O . ALA A 1 198 ? 0.940 -10.453 -4.043 1.00 98.56 198 ALA A O 1
ATOM 1604 N N . ARG A 1 199 ? 0.218 -12.031 -2.619 1.00 98.06 199 ARG A N 1
ATOM 1605 C CA . ARG A 1 199 ? 1.020 -11.598 -1.460 1.00 98.06 199 ARG A CA 1
ATOM 1606 C C . ARG A 1 199 ? 2.481 -12.043 -1.542 1.00 98.06 199 ARG A C 1
ATOM 1608 O O . ARG A 1 199 ? 3.353 -11.312 -1.054 1.00 98.06 199 ARG A O 1
ATOM 1615 N N . TYR A 1 200 ? 2.723 -13.250 -2.051 1.00 98.38 200 TYR A N 1
ATOM 1616 C CA . TYR A 1 200 ? 3.985 -13.978 -1.861 1.00 98.38 200 TYR A CA 1
ATOM 1617 C C . TYR A 1 200 ? 4.756 -14.255 -3.154 1.00 98.38 200 TYR A C 1
ATOM 1619 O O . TYR A 1 200 ? 5.975 -14.392 -3.119 1.00 98.38 200 TYR A O 1
ATOM 1627 N N . GLU A 1 201 ? 4.069 -14.323 -4.289 1.00 98.50 201 GLU A N 1
ATOM 1628 C CA . GLU A 1 201 ? 4.626 -14.765 -5.571 1.00 98.50 201 GLU A CA 1
ATOM 1629 C C . GLU A 1 201 ? 4.719 -13.643 -6.604 1.00 98.50 201 GLU A C 1
ATOM 1631 O O . GLU A 1 201 ? 5.360 -13.823 -7.637 1.00 98.50 201 GLU A O 1
ATOM 1636 N N . TYR A 1 202 ? 4.151 -12.468 -6.328 1.00 98.62 202 TYR A N 1
ATOM 1637 C CA . TYR A 1 202 ? 4.253 -11.298 -7.196 1.00 98.62 202 TYR A CA 1
ATOM 1638 C C . TYR A 1 202 ? 5.057 -10.188 -6.519 1.00 98.62 202 TYR A C 1
ATOM 1640 O O . TYR A 1 202 ? 4.763 -9.769 -5.399 1.00 98.62 202 TYR A O 1
ATOM 1648 N N . LEU A 1 203 ? 6.065 -9.667 -7.225 1.00 98.69 203 LEU A N 1
ATOM 1649 C CA . LEU A 1 203 ? 6.588 -8.342 -6.903 1.00 98.69 203 LEU A CA 1
ATOM 1650 C C . LEU A 1 203 ? 5.548 -7.316 -7.329 1.00 98.69 203 LEU A C 1
ATOM 1652 O O . LEU A 1 203 ? 5.059 -7.385 -8.454 1.00 98.69 203 LEU A O 1
ATOM 1656 N N . HIS A 1 204 ? 5.285 -6.331 -6.482 1.00 98.56 204 HIS A N 1
ATOM 1657 C CA . HIS A 1 204 ? 4.481 -5.179 -6.855 1.00 98.56 204 HIS A CA 1
ATOM 1658 C C . HIS A 1 204 ? 5.349 -3.919 -6.927 1.00 98.56 204 HIS A C 1
ATOM 1660 O O . HIS A 1 204 ? 6.285 -3.725 -6.140 1.00 98.56 204 HIS A O 1
ATOM 1666 N N . SER A 1 205 ? 5.054 -3.060 -7.898 1.00 98.25 205 SER A N 1
ATOM 1667 C CA . SER A 1 205 ? 5.758 -1.792 -8.109 1.00 98.25 205 SER A CA 1
ATOM 1668 C C . SER A 1 205 ? 4.855 -0.703 -8.650 1.00 98.25 205 SER A C 1
ATOM 1670 O O . SER A 1 205 ? 3.826 -0.958 -9.263 1.00 98.25 205 SER A O 1
ATOM 1672 N N . ILE A 1 206 ? 5.300 0.537 -8.472 1.00 97.88 206 ILE A N 1
ATOM 1673 C CA . ILE A 1 206 ? 4.788 1.691 -9.205 1.00 97.88 206 ILE A CA 1
ATOM 1674 C C . ILE A 1 206 ? 5.980 2.261 -9.958 1.00 97.88 206 ILE A C 1
ATOM 1676 O O . ILE A 1 206 ? 6.900 2.795 -9.336 1.00 97.88 206 ILE A O 1
ATOM 1680 N N . PHE A 1 207 ? 5.981 2.151 -11.284 1.00 96.06 207 PHE A N 1
ATOM 1681 C CA . PHE A 1 207 ? 7.071 2.689 -12.093 1.00 96.06 207 PHE A CA 1
ATOM 1682 C C . PHE A 1 207 ? 7.127 4.232 -11.998 1.00 96.06 207 PHE A C 1
ATOM 1684 O O . PHE A 1 207 ? 6.061 4.859 -12.000 1.00 96.06 207 PHE A O 1
ATOM 1691 N N . PRO A 1 208 ? 8.310 4.876 -11.913 1.00 96.12 208 PRO A N 1
ATOM 1692 C CA . PRO A 1 208 ? 8.447 6.329 -11.757 1.00 96.12 208 PRO A CA 1
ATOM 1693 C C . PRO A 1 208 ? 8.189 7.080 -13.075 1.00 96.12 208 PRO A C 1
ATOM 1695 O O . PRO A 1 208 ? 9.105 7.521 -13.764 1.00 96.12 208 PRO A O 1
ATOM 1698 N N . ARG A 1 209 ? 6.912 7.214 -13.445 1.00 95.06 209 ARG A N 1
ATOM 1699 C CA . ARG A 1 209 ? 6.446 7.920 -14.652 1.00 95.06 209 ARG A CA 1
ATOM 1700 C C . ARG A 1 209 ? 5.409 8.993 -14.316 1.00 95.06 209 ARG A C 1
ATOM 1702 O O . ARG A 1 209 ? 4.835 8.998 -13.224 1.00 95.06 209 ARG A O 1
ATOM 1709 N N . THR A 1 210 ? 5.191 9.929 -15.238 1.00 96.88 210 THR A N 1
ATOM 1710 C CA . THR A 1 210 ? 4.251 11.059 -15.086 1.00 96.88 210 THR A CA 1
ATOM 1711 C C . THR A 1 210 ? 2.880 10.800 -15.718 1.00 96.88 210 THR A C 1
ATOM 1713 O O . THR A 1 210 ? 1.941 11.549 -15.454 1.00 96.88 210 THR A O 1
ATOM 1716 N N . SER A 1 211 ? 2.731 9.729 -16.495 1.00 96.62 211 SER A N 1
ATOM 1717 C CA . SER A 1 211 ? 1.474 9.263 -17.086 1.00 96.62 211 SER A CA 1
ATOM 1718 C C . SER A 1 211 ? 1.403 7.736 -17.095 1.00 96.62 211 SER A C 1
ATOM 1720 O O . SER A 1 211 ? 2.425 7.059 -17.001 1.00 96.62 211 SER A O 1
ATOM 1722 N N . ASP A 1 212 ? 0.190 7.201 -17.187 1.00 95.31 212 ASP A N 1
ATOM 1723 C CA . ASP A 1 212 ? -0.086 5.787 -17.439 1.00 95.31 212 ASP A CA 1
ATOM 1724 C C . ASP A 1 212 ? -0.790 5.644 -18.790 1.00 95.31 212 ASP A C 1
ATOM 1726 O O . ASP A 1 212 ? -1.695 6.424 -19.091 1.00 95.31 212 ASP A O 1
ATOM 1730 N N . THR A 1 213 ? -0.416 4.640 -19.580 1.00 93.81 213 THR A N 1
ATOM 1731 C CA . THR A 1 213 ? -1.128 4.302 -20.815 1.00 93.81 213 THR A CA 1
ATOM 1732 C C . THR A 1 213 ? -2.265 3.341 -20.478 1.00 93.81 213 THR A C 1
ATOM 1734 O O . THR A 1 213 ? -2.035 2.214 -20.056 1.00 93.81 213 THR A O 1
ATOM 1737 N N . VAL A 1 214 ? -3.510 3.781 -20.650 1.00 90.50 214 VAL A N 1
ATOM 1738 C CA . VAL A 1 214 ? -4.717 2.994 -20.357 1.00 90.50 214 VAL A CA 1
ATOM 1739 C C . VAL A 1 214 ? -5.598 2.993 -21.595 1.00 90.50 214 VAL A C 1
ATOM 1741 O O . VAL A 1 214 ? -5.969 4.057 -22.086 1.00 90.50 214 VAL A O 1
ATOM 1744 N N . ASN A 1 215 ? -5.942 1.811 -22.114 1.00 89.75 215 ASN A N 1
ATOM 1745 C CA . ASN A 1 215 ? -6.742 1.669 -23.339 1.00 89.75 215 ASN A CA 1
ATOM 1746 C C . ASN A 1 215 ? -6.194 2.525 -24.501 1.00 89.75 215 ASN A C 1
ATOM 1748 O O . ASN A 1 215 ? -6.941 3.256 -25.153 1.00 89.75 215 ASN A O 1
ATOM 1752 N N . HIS A 1 216 ? -4.873 2.472 -24.715 1.00 91.62 216 HIS A N 1
ATOM 1753 C CA . HIS A 1 216 ? -4.140 3.249 -25.729 1.00 91.62 216 HIS A CA 1
ATOM 1754 C C . HIS A 1 216 ? -4.215 4.777 -25.568 1.00 91.62 216 HIS A C 1
ATOM 1756 O O . HIS A 1 216 ? -3.976 5.516 -26.522 1.00 91.62 216 HIS A O 1
ATOM 1762 N N . ARG A 1 217 ? -4.551 5.269 -24.371 1.00 93.75 217 ARG A N 1
ATOM 1763 C CA . ARG A 1 217 ? -4.576 6.699 -24.050 1.00 93.75 217 ARG A CA 1
ATOM 1764 C C . ARG A 1 217 ? -3.633 7.002 -22.903 1.00 93.75 217 ARG A C 1
ATOM 1766 O O . ARG A 1 217 ? -3.659 6.316 -21.886 1.00 93.75 217 ARG A O 1
ATOM 1773 N N . ASP A 1 218 ? -2.877 8.081 -23.037 1.00 95.06 218 ASP A N 1
ATOM 1774 C CA . ASP A 1 218 ? -2.022 8.562 -21.961 1.00 95.06 218 ASP A CA 1
ATOM 1775 C C . ASP A 1 218 ? -2.831 9.386 -20.960 1.00 95.06 218 ASP A C 1
ATOM 1777 O O . ASP A 1 218 ? -3.340 10.470 -21.255 1.00 95.06 218 ASP A O 1
ATOM 1781 N N . ILE A 1 219 ? -2.934 8.862 -19.743 1.00 96.19 219 ILE A N 1
ATOM 1782 C CA . ILE A 1 219 ? -3.583 9.515 -18.613 1.00 96.19 219 ILE A CA 1
ATOM 1783 C C . ILE A 1 219 ? -2.490 10.091 -17.720 1.00 96.19 219 ILE A C 1
ATOM 1785 O O . ILE A 1 219 ? -1.694 9.353 -17.139 1.00 96.19 219 ILE A O 1
ATOM 1789 N N . LYS A 1 220 ? -2.447 11.420 -17.586 1.00 97.25 220 LYS A N 1
ATOM 1790 C CA . LYS A 1 220 ? -1.504 12.085 -16.676 1.00 97.25 220 LYS A CA 1
ATOM 1791 C C . LYS A 1 220 ? -1.770 11.650 -15.237 1.00 97.25 220 LYS A C 1
ATOM 1793 O O . LYS A 1 220 ? -2.909 11.683 -14.771 1.00 97.25 220 LYS A O 1
ATOM 1798 N N . ARG A 1 221 ? -0.708 11.288 -14.521 1.00 97.31 221 ARG A N 1
ATOM 1799 C CA . ARG A 1 221 ? -0.777 11.053 -13.082 1.00 97.31 221 ARG A CA 1
ATOM 1800 C C . ARG A 1 221 ? -0.955 12.381 -12.363 1.00 97.31 221 ARG A C 1
ATOM 1802 O O . ARG A 1 221 ? -0.441 13.415 -12.789 1.00 97.31 221 ARG A O 1
ATOM 1809 N N . ALA A 1 222 ? -1.650 12.327 -11.240 1.00 97.50 222 ALA A N 1
ATOM 1810 C CA . ALA A 1 222 ? -1.709 13.412 -10.278 1.00 97.50 222 ALA A CA 1
ATOM 1811 C C . ALA A 1 222 ? -1.233 12.885 -8.920 1.00 97.50 222 ALA A C 1
ATOM 1813 O O . ALA A 1 222 ? -0.659 11.799 -8.822 1.00 97.50 222 ALA A O 1
ATOM 1814 N N . LYS A 1 223 ? -1.426 13.667 -7.860 1.00 97.81 223 LYS A N 1
ATOM 1815 C CA . LYS A 1 223 ? -1.083 13.223 -6.512 1.00 97.81 223 LYS A CA 1
ATOM 1816 C C . LYS A 1 223 ? -1.938 12.013 -6.125 1.00 97.81 223 LYS A C 1
ATOM 1818 O O . LYS A 1 223 ? -3.161 12.045 -6.269 1.00 97.81 223 LYS A O 1
ATOM 1823 N N . ARG A 1 224 ? -1.310 10.950 -5.632 1.00 97.62 224 ARG A N 1
ATOM 1824 C CA . ARG A 1 224 ? -1.983 9.770 -5.077 1.00 97.62 224 ARG A CA 1
ATOM 1825 C C . ARG A 1 224 ? -1.562 9.580 -3.634 1.00 97.62 224 ARG A C 1
ATOM 1827 O O . ARG A 1 224 ? -0.389 9.736 -3.306 1.00 97.62 224 ARG A O 1
ATOM 1834 N N . VAL A 1 225 ? -2.508 9.164 -2.806 1.00 98.56 225 VAL A N 1
ATOM 1835 C CA . VAL A 1 225 ? -2.241 8.694 -1.451 1.00 98.56 225 VAL A CA 1
ATOM 1836 C C . VAL A 1 225 ? -2.724 7.255 -1.332 1.00 98.56 225 VAL A C 1
ATOM 1838 O O . VAL A 1 225 ? -3.801 6.915 -1.817 1.00 98.56 225 VAL A O 1
ATOM 1841 N N . SER A 1 226 ? -1.928 6.394 -0.709 1.00 98.25 226 SER A N 1
ATOM 1842 C CA . SER A 1 226 ? -2.353 5.036 -0.369 1.00 98.25 226 SER A CA 1
ATOM 1843 C C . SER A 1 226 ? -2.227 4.781 1.113 1.00 98.25 226 SER A C 1
ATOM 1845 O O . SER A 1 226 ? -1.153 5.008 1.668 1.00 98.25 226 SER A O 1
ATOM 1847 N N . ILE A 1 227 ? -3.288 4.253 1.712 1.00 98.69 227 ILE A N 1
ATOM 1848 C CA . ILE A 1 227 ? -3.279 3.736 3.078 1.00 98.69 227 ILE A CA 1
ATOM 1849 C C . ILE A 1 227 ? -3.102 2.223 2.985 1.00 98.69 227 ILE A C 1
ATOM 1851 O O . ILE A 1 227 ? -3.973 1.535 2.455 1.00 98.69 227 ILE A O 1
ATOM 1855 N N . THR A 1 228 ? -1.983 1.713 3.486 1.00 98.69 228 THR A N 1
ATOM 1856 C CA . THR A 1 228 ? -1.696 0.280 3.531 1.00 98.69 228 THR A CA 1
ATOM 1857 C C . THR A 1 228 ? -1.863 -0.238 4.953 1.00 98.69 228 THR A C 1
ATOM 1859 O O . THR A 1 228 ? -1.207 0.269 5.863 1.00 98.69 228 THR A O 1
ATOM 1862 N N . LEU A 1 229 ? -2.714 -1.249 5.135 1.00 98.62 229 LEU A N 1
ATOM 1863 C CA . LEU A 1 229 ? -3.006 -1.904 6.412 1.00 98.62 229 LEU A CA 1
ATOM 1864 C C . LEU A 1 229 ? -2.449 -3.324 6.423 1.00 98.62 229 LEU A C 1
ATOM 1866 O O . LEU A 1 229 ? -2.631 -4.071 5.453 1.00 98.62 229 LEU A O 1
ATOM 1870 N N . ARG A 1 230 ? -1.771 -3.684 7.517 1.00 98.00 230 ARG A N 1
ATOM 1871 C CA . ARG A 1 230 ? -1.100 -4.981 7.681 1.00 98.00 230 ARG A CA 1
ATOM 1872 C C . ARG A 1 230 ? -1.209 -5.473 9.120 1.00 98.00 230 ARG A C 1
ATOM 1874 O O . ARG A 1 230 ? -1.151 -4.689 10.071 1.00 98.00 230 ARG A O 1
ATOM 1881 N N . THR A 1 231 ? -1.337 -6.783 9.279 1.00 97.19 231 THR A N 1
ATOM 1882 C CA . THR A 1 231 ? -1.044 -7.450 10.552 1.00 97.19 231 THR A CA 1
ATOM 1883 C C . THR A 1 231 ? 0.459 -7.629 10.704 1.00 97.19 231 THR A C 1
ATOM 1885 O O . THR A 1 231 ? 1.196 -7.661 9.712 1.00 97.19 231 THR A O 1
ATOM 1888 N N . VAL A 1 232 ? 0.918 -7.728 11.947 1.00 96.19 232 VAL A N 1
ATOM 1889 C CA . VAL A 1 232 ? 2.325 -7.923 12.287 1.00 96.19 232 VAL A CA 1
ATOM 1890 C C . VAL A 1 232 ? 2.554 -9.367 12.703 1.00 96.19 232 VAL A C 1
ATOM 1892 O O . VAL A 1 232 ? 1.823 -9.899 13.533 1.00 96.19 232 VAL A O 1
ATOM 1895 N N . VAL A 1 233 ? 3.602 -9.982 12.155 1.00 93.88 233 VAL A N 1
ATOM 1896 C CA . VAL A 1 233 ? 4.067 -11.298 12.606 1.00 93.88 233 VAL A CA 1
ATOM 1897 C C . VAL A 1 233 ? 4.732 -11.131 13.980 1.00 93.88 233 VAL A C 1
ATOM 1899 O O . VAL A 1 233 ? 5.689 -10.343 14.088 1.00 93.88 233 VAL A O 1
ATOM 1902 N N . PRO A 1 234 ? 4.245 -11.826 15.029 1.00 86.06 234 PRO A N 1
ATOM 1903 C CA . PRO A 1 234 ? 4.842 -11.787 16.360 1.00 86.06 234 PRO A CA 1
ATOM 1904 C C . PRO A 1 234 ? 6.317 -12.181 16.326 1.00 86.06 234 PRO A C 1
ATOM 1906 O O . PRO A 1 234 ? 6.699 -13.077 15.584 1.00 86.06 234 PRO A O 1
ATOM 1909 N N . LEU A 1 235 ? 7.149 -11.563 17.171 1.00 81.31 235 LEU A N 1
ATOM 1910 C CA . LEU A 1 235 ? 8.578 -11.904 17.255 1.00 81.31 235 LEU A CA 1
ATOM 1911 C C . LEU A 1 235 ? 8.816 -13.392 17.557 1.00 81.31 235 LEU A C 1
ATOM 1913 O O . LEU A 1 235 ? 9.793 -13.953 17.087 1.00 81.31 235 LEU A O 1
ATOM 1917 N N . SER A 1 236 ? 7.912 -14.030 18.305 1.00 81.31 236 SER A N 1
ATOM 1918 C CA . SER A 1 236 ? 7.965 -15.462 18.622 1.00 81.31 236 SER A CA 1
ATOM 1919 C C . SER A 1 236 ? 7.743 -16.386 17.422 1.00 81.31 236 SER A C 1
ATOM 1921 O O . SER A 1 236 ? 8.011 -17.576 17.528 1.00 81.31 236 SER A O 1
ATOM 1923 N N . GLU A 1 237 ? 7.214 -15.862 16.317 1.00 81.75 237 GLU A N 1
ATOM 1924 C CA . GLU A 1 237 ? 6.884 -16.611 15.098 1.00 81.75 237 GLU A CA 1
ATOM 1925 C C . GLU A 1 237 ? 7.832 -16.275 13.938 1.00 81.75 237 GLU A C 1
ATOM 1927 O O . GLU A 1 237 ? 7.611 -16.713 12.810 1.00 81.75 237 GLU A O 1
ATOM 1932 N N . ARG A 1 238 ? 8.877 -15.478 14.192 1.00 80.88 238 ARG A N 1
ATOM 1933 C CA . ARG A 1 238 ? 9.904 -15.161 13.196 1.00 80.88 238 ARG A CA 1
ATOM 1934 C C . ARG A 1 238 ? 11.014 -16.200 13.280 1.00 80.88 238 ARG A C 1
ATOM 1936 O O . ARG A 1 238 ? 11.583 -16.387 14.353 1.00 80.88 238 ARG A O 1
ATOM 1943 N N . GLU A 1 239 ? 11.279 -16.861 12.158 1.00 60.50 239 GLU A N 1
ATOM 1944 C CA . GLU A 1 239 ? 12.440 -17.743 11.963 1.00 60.50 239 GLU A CA 1
ATOM 1945 C C . GLU A 1 239 ? 13.748 -16.951 11.839 1.00 60.50 239 GLU A C 1
ATOM 1947 O O . GLU A 1 239 ? 13.730 -15.860 11.216 1.00 60.50 239 GLU A O 1
#

InterPro domains:
  IPR005123 Oxoglutarate/iron-dependent dioxygenase domain [PS51471] (130-233)
  IPR027450 Alpha-ketoglutarate-dependent dioxygenase AlkB-like [PF13532] (46-230)
  IPR032857 Alpha-ketoglutarate-dependent dioxygenase alkB homologue 4 [PTHR12463] (35-234)
  IPR037151 Alpha-ketoglutarate-dependent dioxygenase AlkB-like superfamily [G3DSA:2.60.120.590] (42-237)